Protein 3U7R (pdb70)

Solvent-accessible surface area: 16450 Å² total

Organism: Paracoccus denitrificans (strain Pd 1222) (NCBI:txid318586)

B-factor: mean 10.83, std 6.27, range [4.16, 38.22]

Sequence (352 aa):
VKTVAVVGSLRKDSLNHKLKVLQKLAEGRLEFHLLHIGDLPHYNDDLWADAPESVLRLKDRIEHSDAVLAITPEYNRSYPGIKNAIDWATRPYGQNSWKGKPAAVIGTSPGVIGAALAQARLKNDLLHVGTVSPEAYIQWHAEAYAADGSVTDEKTAKFLQGFVDAFVDWIEKHGLVKTVAVVGSLRKDSLNHKLKVLQKLAEGRLEFHLLHIGDLPHYNDDLWADAPESVLRLKDRIEHSDAVLAITPEYNRSYPGIKNAIDWATRPYGQNSWKGKPAAVIGTSPGVIGAALAQARLKNDLLHVGTVSPEAYIQWHAEAYAADGSVTDEKTAKFLQGFVDAFVDWIEKHGL

Radius of gyration: 21.51 Å; Cα contacts (8 Å, |Δi|>4): 670; chains: 2; bounding box: 32×60×61 Å

Secondary structure (DSSP, 8-state):
-EEEE-----STT-HHHH--HHHHHHTTTEEEE---GGGSPPP-GGGGGG--HHHHHHHHHHHTSSEEEEE---BTTB----HHHHHHHH-STT--TTTT--EEEEEEESSTTTTHHHHHHHHHHHHTTT------EEE--GGGB-TTS-B-SHHHHHHHHHHHHHHHHHHHHH--/-EEEE-----STT-HHHH--HHHHHHTTTEEEE---GGGSPPP-GGGGGG--HHHHHHHHHHHTSSEEEEE---BTTB----HHHHHHHH-STT--TTTT--EEEEEEESSTTTTHHHHHHHHHHHHTTT------EEEP-GGGB-TTS-B-SHHHHHHHHHHHHHHHHHHHHH--

InterPro domains:
  IPR005025 NADPH-dependent FMN reductase-like domain [PF03358] (5-144)
  IPR029039 Flavoprotein-like superfamily [G3DSA:3.40.50.360] (1-182)
  IPR029039 Flavoprotein-like superfamily [SSF52218] (4-175)
  IPR050712 NAD(P)H-dependent reductase [PTHR30543] (4-179)

Structure (mmCIF, N/CA/C/O backbone):
data_3U7R
#
_entry.id   3U7R
#
_cell.length_a   61.030
_cell.length_b   89.140
_cell.length_c   71.280
_cell.angle_alpha   90.00
_cell.angle_beta   90.00
_cell.angle_gamma   90.00
#
_symmetry.space_group_name_H-M   'P 21 21 2'
#
loop_
_entity.id
_entity.type
_entity.pdbx_description
1 polymer 'NADPH-dependent FMN reductase'
2 n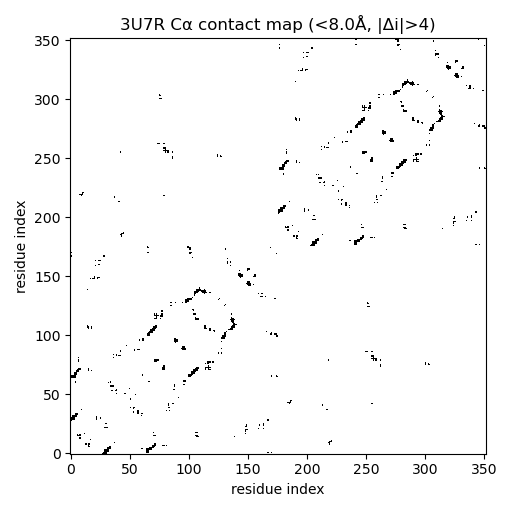on-polymer 1-DEOXY-1-(7,8-DIMETHYL-2,4-DIOXO-3,4-DIHYDRO-2H-BENZO[G]PTERIDIN-1-ID-10(5H)-YL)-5-O-PHOSPHONATO-D-RIBITOL
3 non-polymer 'NONAETHYLENE GLYCOL'
4 water water
#
loop_
_atom_site.group_PDB
_atom_site.id
_atom_site.type_symbol
_atom_site.label_atom_id
_atom_site.label_alt_id
_atom_site.label_comp_id
_atom_site.label_asym_id
_atom_site.label_entity_id
_atom_site.label_seq_id
_atom_site.pdbx_PDB_ins_code
_atom_site.Cartn_x
_atom_site.Cartn_y
_atom_site.Cartn_z
_atom_site.occupancy
_atom_site.B_iso_or_equiv
_atom_site.auth_seq_id
_atom_site.auth_comp_id
_atom_site.auth_asym_id
_atom_site.auth_atom_id
_atom_site.pdbx_PDB_model_num
ATOM 1 N N . VAL A 1 2 ? 17.441 -31.882 43.641 1.00 23.10 2 VAL A N 1
ATOM 2 C CA . VAL A 1 2 ? 17.141 -30.439 43.397 1.00 20.79 2 VAL A CA 1
ATOM 3 C C . VAL A 1 2 ? 17.250 -29.669 44.707 1.00 18.85 2 VAL A C 1
ATOM 4 O O . VAL A 1 2 ? 16.759 -30.130 45.739 1.00 19.78 2 VAL A O 1
ATOM 8 N N . LYS A 1 3 ? 17.919 -28.524 44.675 1.00 15.37 3 LYS A N 1
ATOM 9 C CA . LYS A 1 3 ? 18.025 -27.676 45.867 1.00 14.39 3 LYS A CA 1
ATOM 10 C C . LYS A 1 3 ? 16.980 -26.575 45.734 1.00 11.74 3 LYS A C 1
ATOM 11 O O . LYS A 1 3 ? 16.796 -26.020 44.667 1.00 11.79 3 LYS A O 1
ATOM 17 N N . THR A 1 4 ? 16.294 -26.263 46.816 1.00 9.92 4 THR A N 1
ATOM 18 C CA . THR A 1 4 ? 15.373 -25.137 46.839 1.00 8.96 4 THR A CA 1
ATOM 19 C C . THR A 1 4 ? 16.063 -23.838 47.219 1.00 8.26 4 THR A C 1
ATOM 20 O O . THR A 1 4 ? 17.012 -23.834 48.018 1.00 7.71 4 THR A O 1
ATOM 24 N N . VAL A 1 5 ? 15.599 -22.755 46.591 1.00 7.56 5 VAL A N 1
ATOM 25 C CA . VAL A 1 5 ? 16.195 -21.437 46.751 1.00 7.16 5 VAL A CA 1
ATOM 26 C C . VAL A 1 5 ? 15.110 -20.441 47.029 1.00 6.87 5 VAL A C 1
ATOM 27 O O . VAL A 1 5 ? 14.153 -20.323 46.263 1.00 7.45 5 VAL A O 1
ATOM 31 N N . ALA A 1 6 ? 15.245 -19.754 48.152 1.00 6.37 6 ALA A N 1
ATOM 32 C CA . ALA A 1 6 ? 14.375 -18.624 48.495 1.00 6.31 6 ALA A CA 1
ATOM 33 C C . ALA A 1 6 ? 14.933 -17.390 47.847 1.00 6.09 6 ALA A C 1
ATOM 34 O O . ALA A 1 6 ? 16.085 -17.008 48.104 1.00 6.16 6 ALA A O 1
ATOM 36 N N . VAL A 1 7 ? 14.151 -16.754 46.980 1.00 6.23 7 VAL A N 1
ATOM 37 C CA . VAL A 1 7 ? 14.647 -15.674 46.118 1.00 6.16 7 VAL A CA 1
ATOM 38 C C . VAL A 1 7 ? 14.033 -14.329 46.501 1.00 6.30 7 VAL A C 1
ATOM 39 O O . VAL A 1 7 ? 12.812 -14.214 46.569 1.00 6.30 7 VAL A O 1
ATOM 51 N N . VAL A 1 9 ? 13.681 -10.585 44.936 1.00 6.52 9 VAL A N 1
ATOM 52 C CA . VAL A 1 9 ? 13.849 -9.725 43.789 1.00 6.48 9 VAL A CA 1
ATOM 53 C C . VAL A 1 9 ? 13.543 -8.319 44.246 1.00 6.18 9 VAL A C 1
ATOM 54 O O . VAL A 1 9 ? 12.422 -8.009 44.673 1.00 6.68 9 VAL A O 1
ATOM 58 N N . GLY A 1 10 ? 14.525 -7.441 44.174 1.00 5.94 10 GLY A N 1
ATOM 59 C CA . GLY A 1 10 ? 14.395 -6.119 44.758 1.00 5.88 10 GLY A CA 1
ATOM 60 C C . GLY A 1 10 ? 13.646 -5.057 44.011 1.00 6.17 10 GLY A C 1
ATOM 61 O O . GLY A 1 10 ? 14.003 -3.894 44.152 1.00 6.12 10 GLY A O 1
ATOM 62 N N . SER A 1 11 ? 12.657 -5.435 43.201 1.00 6.56 11 SER A N 1
ATOM 63 C CA . SER A 1 11 ? 11.843 -4.487 42.481 1.00 6.90 11 SER A CA 1
ATOM 64 C C . SER A 1 11 ? 10.445 -5.064 42.358 1.00 7.15 11 SER A C 1
ATOM 65 O O . SER A 1 11 ? 10.281 -6.261 42.264 1.00 7.98 11 SER A O 1
ATOM 68 N N . LEU A 1 12 ? 9.464 -4.178 42.422 1.00 7.11 12 LEU A N 1
ATOM 69 C CA . LEU A 1 12 ? 8.036 -4.484 42.339 1.00 7.71 12 LEU A CA 1
ATOM 70 C C . LEU A 1 12 ? 7.432 -4.075 40.996 1.00 8.21 12 LEU A C 1
ATOM 71 O O . LEU A 1 12 ? 6.264 -4.414 40.731 1.00 8.59 12 LEU A O 1
ATOM 76 N N . ARG A 1 13 ? 8.136 -3.280 40.202 1.00 8.35 13 ARG A N 1
ATOM 77 C CA . ARG A 1 13 ? 7.485 -2.639 39.066 1.00 8.75 13 ARG A CA 1
ATOM 78 C C . ARG A 1 13 ? 7.217 -3.644 37.942 1.00 9.45 13 ARG A C 1
ATOM 79 O O . ARG A 1 13 ? 7.923 -4.643 37.800 1.00 9.28 13 ARG A O 1
ATOM 87 N N . LYS A 1 14 ? 6.230 -3.325 37.111 1.00 10.62 14 LYS A N 1
ATOM 88 C CA . LYS A 1 14 ? 5.795 -4.242 36.062 1.00 12.24 14 LYS A CA 1
ATOM 89 C C . LYS A 1 14 ? 6.941 -4.713 35.170 1.00 12.66 14 LYS A C 1
ATOM 90 O O . LYS A 1 14 ? 7.097 -5.922 34.894 1.00 13.77 14 LYS A O 1
ATOM 96 N N . ASP A 1 15 ? 7.747 -3.794 34.689 1.00 12.18 15 ASP A N 1
ATOM 97 C CA . ASP A 1 15 ? 8.680 -4.223 33.647 1.00 13.11 15 ASP A CA 1
ATOM 98 C C . ASP A 1 15 ? 10.086 -4.382 34.227 1.00 11.24 15 ASP A C 1
ATOM 99 O O . ASP A 1 15 ? 11.071 -4.225 33.533 1.00 11.40 15 ASP A O 1
ATOM 104 N N . SER A 1 16 ? 10.188 -4.684 35.514 1.00 9.49 16 SER A N 1
ATOM 105 C CA . SER A 1 16 ? 11.481 -4.807 36.193 1.00 8.43 16 SER A CA 1
ATOM 106 C C . SER A 1 16 ? 12.479 -5.683 35.466 1.00 7.86 16 SER A C 1
ATOM 107 O O . SER A 1 16 ? 12.211 -6.816 35.091 1.00 8.11 16 SER A O 1
ATOM 110 N N . LEU A 1 17 ? 13.681 -5.139 35.285 1.00 7.42 17 LEU A N 1
ATOM 111 C CA . LEU A 1 17 ? 14.774 -5.885 34.679 1.00 7.18 17 LEU A CA 1
ATOM 112 C C . LEU A 1 17 ? 15.285 -6.941 35.633 1.00 6.58 17 LEU A C 1
ATOM 113 O O . LEU A 1 17 ? 15.664 -8.039 35.213 1.00 6.62 17 LEU A O 1
ATOM 118 N N . ASN A 1 18 ? 15.318 -6.651 36.929 1.00 6.24 18 ASN A N 1
ATOM 119 C CA . ASN A 1 18 ? 15.702 -7.667 37.892 1.00 6.02 18 ASN A CA 1
ATOM 120 C C . ASN A 1 18 ? 14.717 -8.845 37.965 1.00 6.50 18 ASN A C 1
ATOM 121 O O . ASN A 1 18 ? 15.153 -10.002 38.140 1.00 6.27 18 ASN A O 1
ATOM 126 N N . HIS A 1 19 ? 13.445 -8.575 37.748 1.00 7.25 19 HIS A N 1
ATOM 127 C CA . HIS A 1 19 ? 12.497 -9.666 37.592 1.00 8.51 19 HIS A CA 1
ATOM 128 C C . HIS A 1 19 ? 12.781 -10.479 36.328 1.00 8.27 19 HIS A C 1
ATOM 129 O O . HIS A 1 19 ? 12.736 -11.720 36.361 1.00 8.29 19 HIS A O 1
ATOM 136 N N . LYS A 1 20 ? 13.081 -9.804 35.219 1.00 8.39 20 LYS A N 1
ATOM 137 C CA . LYS A 1 20 ? 13.435 -10.543 34.002 1.00 8.71 20 LYS A CA 1
ATOM 138 C C . LYS A 1 20 ? 14.681 -11.402 34.248 1.00 8.18 20 LYS A C 1
ATOM 139 O O . LYS A 1 20 ? 14.747 -12.563 33.829 1.00 8.50 20 LYS A O 1
ATOM 145 N N . LEU A 1 21 ? 15.659 -10.848 34.957 1.00 7.49 21 LEU A N 1
ATOM 146 C CA . LEU A 1 21 ? 16.871 -11.576 35.265 1.00 7.07 21 LEU A CA 1
ATOM 147 C C . LEU A 1 21 ? 16.576 -12.800 36.124 1.00 7.21 21 LEU A C 1
ATOM 148 O O . LEU A 1 21 ? 17.133 -13.889 35.892 1.00 6.72 21 LEU A O 1
ATOM 163 N N . LYS A 1 23 ? 13.872 -14.583 36.045 1.00 8.56 23 LYS A N 1
ATOM 164 C CA . LYS A 1 23 ? 13.316 -15.609 35.153 1.00 9.28 23 LYS A CA 1
ATOM 165 C C . LYS A 1 23 ? 14.399 -16.257 34.262 1.00 8.55 23 LYS A C 1
ATOM 166 O O . LYS A 1 23 ? 14.352 -17.460 34.016 1.00 8.57 23 LYS A O 1
ATOM 172 N N . VAL A 1 24 ? 15.360 -15.472 33.797 1.00 7.69 24 VAL A N 1
ATOM 173 C CA . VAL A 1 24 ? 16.497 -16.000 33.039 1.00 7.63 24 VAL A CA 1
ATOM 174 C C . VAL A 1 24 ? 17.251 -17.003 33.896 1.00 7.28 24 VAL A C 1
ATOM 175 O O . VAL A 1 24 ? 17.577 -18.102 33.462 1.00 6.88 24 VAL A O 1
ATOM 179 N N . LEU A 1 25 ? 17.571 -16.620 35.124 1.00 6.76 25 LEU A N 1
ATOM 180 C CA . LEU A 1 25 ? 18.323 -17.505 36.010 1.00 6.95 25 LEU A CA 1
ATOM 181 C C . LEU A 1 25 ? 17.522 -18.748 36.350 1.00 7.28 25 LEU A C 1
ATOM 182 O O . LEU A 1 25 ? 18.071 -19.851 36.427 1.00 7.32 25 LEU A O 1
ATOM 187 N N . GLN A 1 26 ? 16.234 -18.600 36.551 1.00 7.62 26 GLN A N 1
ATOM 188 C CA . GLN A 1 26 ? 15.411 -19.740 36.893 1.00 8.42 26 GLN A CA 1
ATOM 189 C C . GLN A 1 26 ? 15.413 -20.734 35.760 1.00 8.54 26 GLN A C 1
ATOM 190 O O . GLN A 1 26 ? 15.512 -21.924 36.023 1.00 8.74 26 GLN A O 1
ATOM 196 N N . LYS A 1 27 ? 15.341 -20.237 34.519 1.00 8.37 27 LYS A N 1
ATOM 197 C CA . LYS A 1 27 ? 15.345 -21.114 33.334 1.00 8.61 27 LYS A CA 1
ATOM 198 C C . LYS A 1 27 ? 16.677 -21.822 33.187 1.00 8.36 27 LYS A C 1
ATOM 199 O O . LYS A 1 27 ? 16.745 -23.032 32.931 1.00 8.67 27 LYS A O 1
ATOM 205 N N . LEU A 1 28 ? 17.764 -21.109 33.410 1.00 8.05 28 LEU A N 1
ATOM 206 C CA . LEU A 1 28 ? 19.096 -21.737 33.320 1.00 8.12 28 LEU A CA 1
ATOM 207 C C . LEU A 1 28 ? 19.239 -22.823 34.406 1.00 8.21 28 LEU A C 1
ATOM 208 O O . LEU A 1 28 ? 19.889 -23.827 34.189 1.00 8.61 28 LEU A O 1
ATOM 213 N N . ALA A 1 29 ? 18.651 -22.633 35.572 1.00 8.63 29 ALA A N 1
ATOM 214 C CA . ALA A 1 29 ? 18.829 -23.483 36.737 1.00 8.28 29 ALA A CA 1
ATOM 215 C C . ALA A 1 29 ? 17.805 -24.599 36.842 1.00 8.80 29 ALA A C 1
ATOM 216 O O . ALA A 1 29 ? 17.923 -25.438 37.725 1.00 8.65 29 ALA A O 1
ATOM 218 N N . GLU A 1 30 ? 16.806 -24.583 35.973 1.00 9.40 30 GLU A N 1
ATOM 219 C CA . GLU A 1 30 ? 15.708 -25.547 36.058 1.00 10.65 30 GLU A CA 1
ATOM 220 C C . GLU A 1 30 ? 16.263 -26.971 36.082 1.00 10.34 30 GLU A C 1
ATOM 221 O O . GLU A 1 30 ? 17.132 -27.314 35.296 1.00 9.80 30 GLU A O 1
ATOM 227 N N . GLY A 1 31 ? 15.776 -27.774 37.021 1.00 10.63 31 GLY A N 1
ATOM 228 C CA . GLY A 1 31 ? 16.252 -29.140 37.228 1.00 10.95 31 GLY A CA 1
ATOM 229 C C . GLY A 1 31 ? 17.307 -29.281 38.303 1.00 11.17 31 GLY A C 1
ATOM 230 O O . GLY A 1 31 ? 17.508 -30.365 38.818 1.00 12.87 31 GLY A O 1
ATOM 231 N N . ARG A 1 32 ? 17.973 -28.186 38.659 1.00 10.59 32 ARG A N 1
ATOM 232 C CA . ARG A 1 32 ? 19.031 -28.206 39.656 1.00 10.68 32 ARG A CA 1
ATOM 233 C C . ARG A 1 32 ? 18.664 -27.350 40.847 1.00 10.34 32 ARG A C 1
ATOM 234 O O . ARG A 1 32 ? 18.967 -27.722 41.964 1.00 10.24 32 ARG A O 1
ATOM 243 N N . LEU A 1 33 ? 18.002 -26.224 40.580 1.00 9.91 33 LEU A N 1
ATOM 244 C CA . LEU A 1 33 ? 17.519 -25.282 41.625 1.00 10.03 33 LEU A CA 1
ATOM 245 C C . LEU A 1 33 ? 16.065 -25.040 41.396 1.00 10.01 33 LEU A C 1
ATOM 246 O O . LEU A 1 33 ? 15.619 -24.896 40.250 1.00 10.68 33 LEU A O 1
ATOM 251 N N . GLU A 1 34 ? 15.316 -25.036 42.483 1.00 9.82 34 GLU A N 1
ATOM 252 C CA . GLU A 1 34 ? 13.896 -24.728 42.447 1.00 10.30 34 GLU A CA 1
ATOM 253 C C . GLU A 1 34 ? 13.657 -23.438 43.193 1.00 9.40 34 GLU A C 1
ATOM 254 O O . GLU A 1 34 ? 13.839 -23.391 44.422 1.00 9.17 34 GLU A O 1
ATOM 260 N N . PHE A 1 35 ? 13.271 -22.395 42.478 1.00 9.05 35 PHE A N 1
ATOM 261 C CA . PHE A 1 35 ? 13.130 -21.049 43.049 1.00 8.70 35 PHE A CA 1
ATOM 262 C C . PHE A 1 35 ? 11.749 -20.897 43.676 1.00 9.32 35 PHE A C 1
ATOM 263 O O . PHE A 1 35 ? 10.734 -21.336 43.105 1.00 9.80 35 PHE A O 1
ATOM 271 N N . HIS A 1 36 ? 11.726 -20.250 44.824 1.00 9.23 36 HIS A N 1
ATOM 272 C CA . HIS A 1 36 ? 10.500 -19.807 45.487 1.00 10.18 36 HIS A CA 1
ATOM 273 C C . HIS A 1 36 ? 10.655 -18.362 45.909 1.00 9.57 36 HIS A C 1
ATOM 274 O O . HIS A 1 36 ? 11.578 -18.027 46.653 1.00 8.80 36 HIS A O 1
ATOM 281 N N . LEU A 1 37 ? 9.799 -17.492 45.383 1.00 9.67 37 LEU A N 1
ATOM 282 C CA . LEU A 1 37 ? 9.891 -16.070 45.645 1.00 9.71 37 LEU A CA 1
ATOM 283 C C . LEU A 1 37 ? 9.524 -15.774 47.083 1.00 9.12 37 LEU A C 1
ATOM 284 O O . LEU A 1 37 ? 8.498 -16.266 47.586 1.00 10.03 37 LEU A O 1
ATOM 292 N N . LEU A 1 38 ? 10.324 -14.926 47.728 1.00 8.52 38 LEU A N 1
ATOM 293 C CA . LEU A 1 38 ? 9.976 -14.315 48.988 1.00 8.24 38 LEU A CA 1
ATOM 294 C C . LEU A 1 38 ? 9.212 -13.052 48.680 1.00 8.61 38 LEU A C 1
ATOM 295 O O . LEU A 1 38 ? 9.674 -12.214 47.905 1.00 9.06 38 LEU A O 1
ATOM 300 N N . HIS A 1 39 ? 8.077 -12.908 49.321 1.00 9.09 39 HIS A N 1
ATOM 301 C CA . HIS A 1 39 ? 7.173 -11.803 49.016 1.00 9.43 39 HIS A CA 1
ATOM 302 C C . HIS A 1 39 ? 7.478 -10.571 49.829 1.00 8.79 39 HIS A C 1
ATOM 303 O O . HIS A 1 39 ? 6.755 -10.193 50.735 1.00 10.30 39 HIS A O 1
ATOM 310 N N . ILE A 1 40 ? 8.588 -9.947 49.491 1.00 7.51 40 ILE A N 1
ATOM 311 C CA . ILE A 1 40 ? 9.106 -8.861 50.293 1.00 7.12 40 ILE A CA 1
ATOM 312 C C . ILE A 1 40 ? 8.294 -7.580 50.167 1.00 7.10 40 ILE A C 1
ATOM 313 O O . ILE A 1 40 ? 8.272 -6.780 51.093 1.00 6.61 40 ILE A O 1
ATOM 318 N N . GLY A 1 41 ? 7.586 -7.401 49.066 1.00 7.32 41 GLY A N 1
ATOM 319 C CA . GLY A 1 41 ? 6.701 -6.247 48.918 1.00 7.48 41 GLY A CA 1
ATOM 320 C C . GLY A 1 41 ? 5.468 -6.322 49.817 1.00 8.30 41 GLY A C 1
ATOM 321 O O . GLY A 1 41 ? 4.826 -5.299 50.067 1.00 8.61 41 GLY A O 1
ATOM 322 N N . ASP A 1 42 ? 5.168 -7.507 50.344 1.00 8.75 42 ASP A N 1
ATOM 323 C CA . ASP A 1 42 ? 4.002 -7.715 51.204 1.00 9.21 42 ASP A CA 1
ATOM 324 C C . ASP A 1 42 ? 4.310 -7.516 52.677 1.00 8.71 42 ASP A C 1
ATOM 325 O O . ASP A 1 42 ? 3.414 -7.639 53.501 1.00 9.31 42 ASP A O 1
ATOM 330 N N . LEU A 1 43 ? 5.563 -7.213 53.012 1.00 7.58 43 LEU A N 1
ATOM 331 C CA . LEU A 1 43 ? 5.971 -7.001 54.400 1.00 7.15 43 LEU A CA 1
ATOM 332 C C . LEU A 1 43 ? 5.707 -5.575 54.790 1.00 7.09 43 LEU A C 1
ATOM 333 O O . LEU A 1 43 ? 6.078 -4.668 54.054 1.00 7.40 43 LEU A O 1
ATOM 338 N N . PRO A 1 44 ? 5.155 -5.347 55.964 1.00 7.09 44 PRO A N 1
ATOM 339 C CA . PRO A 1 44 ? 5.042 -3.969 56.449 1.00 7.08 44 PRO A CA 1
ATOM 340 C C . PRO A 1 44 ? 6.441 -3.451 56.817 1.00 6.54 44 PRO A C 1
ATOM 341 O O . PRO A 1 44 ? 7.381 -4.236 56.955 1.00 6.35 44 PRO A O 1
ATOM 345 N N . HIS A 1 45 ? 6.578 -2.147 56.984 1.00 6.23 45 HIS A N 1
ATOM 346 C CA . HIS A 1 45 ? 7.806 -1.622 57.565 1.00 6.09 45 HIS A CA 1
ATOM 347 C C . HIS A 1 45 ? 8.039 -2.280 58.886 1.00 6.20 45 HIS A C 1
ATOM 348 O O . HIS A 1 45 ? 7.127 -2.425 59.725 1.00 6.30 45 HIS A O 1
ATOM 355 N N . TYR A 1 46 ? 9.300 -2.617 59.138 1.00 5.73 46 TYR A N 1
ATOM 356 C CA . TYR A 1 46 ? 9.644 -3.297 60.397 1.00 5.78 46 TYR A CA 1
ATOM 357 C C . TYR A 1 46 ? 9.091 -2.474 61.568 1.00 5.89 46 TYR A C 1
ATOM 358 O O . TYR A 1 46 ? 9.268 -1.257 61.618 1.00 5.71 46 TYR A O 1
ATOM 367 N N . ASN A 1 47 ? 8.421 -3.145 62.511 1.00 6.24 47 ASN A N 1
ATOM 368 C CA . ASN A 1 47 ? 7.944 -2.503 63.750 1.00 6.56 47 ASN A CA 1
ATOM 369 C C . ASN A 1 47 ? 7.900 -3.602 64.794 1.00 6.83 47 ASN A C 1
ATOM 370 O O . ASN A 1 47 ? 7.119 -4.566 64.661 1.00 6.71 47 ASN A O 1
ATOM 375 N N . ASP A 1 48 ? 8.758 -3.504 65.810 1.00 6.91 48 ASP A N 1
ATOM 376 C CA . ASP A 1 48 ? 8.923 -4.594 66.762 1.00 7.63 48 ASP A CA 1
ATOM 377 C C . ASP A 1 48 ? 7.629 -4.856 67.509 1.00 8.12 48 ASP A C 1
ATOM 378 O O . ASP A 1 48 ? 7.421 -5.938 68.007 1.00 8.95 48 ASP A O 1
ATOM 383 N N . ASP A 1 49 ? 6.775 -3.850 67.627 1.00 8.15 49 ASP A N 1
ATOM 384 C CA . ASP A 1 49 ? 5.476 -4.024 68.317 1.00 8.55 49 ASP A CA 1
ATOM 385 C C . ASP A 1 49 ? 4.589 -5.066 67.654 1.00 8.92 49 ASP A C 1
ATOM 386 O O . ASP A 1 49 ? 3.734 -5.651 68.311 1.00 9.63 49 ASP A O 1
ATOM 391 N N . LEU A 1 50 ? 4.773 -5.291 66.364 1.00 8.76 50 LEU A N 1
ATOM 392 C CA . LEU A 1 50 ? 3.918 -6.208 65.618 1.00 9.07 50 LEU A CA 1
ATOM 393 C C . LEU A 1 50 ? 4.170 -7.663 65.950 1.00 9.35 50 LEU A C 1
ATOM 394 O O . LEU A 1 50 ? 3.348 -8.505 65.573 1.00 9.26 50 LEU A O 1
ATOM 399 N N . TRP A 1 51 ? 5.216 -7.982 66.696 1.00 9.20 51 TRP A N 1
ATOM 400 C CA . TRP A 1 51 ? 5.425 -9.365 67.101 1.00 9.99 51 TRP A CA 1
ATOM 401 C C . TRP A 1 51 ? 4.340 -9.833 68.043 1.00 11.40 51 TRP A C 1
ATOM 402 O O . TRP A 1 51 ? 4.188 -11.031 68.240 1.00 13.15 51 TRP A O 1
ATOM 413 N N . ALA A 1 52 ? 3.595 -8.911 68.632 1.00 12.29 52 ALA A N 1
ATOM 414 C CA . ALA A 1 52 ? 2.456 -9.291 69.470 1.00 12.91 52 ALA A CA 1
ATOM 415 C C . ALA A 1 52 ? 1.418 -10.042 68.657 1.00 13.84 52 ALA A C 1
ATOM 416 O O . ALA A 1 52 ? 0.650 -10.821 69.201 1.00 14.87 52 ALA A O 1
ATOM 418 N N . ASP A 1 53 ? 1.325 -9.766 67.374 1.00 13.87 53 ASP A N 1
ATOM 419 C CA . ASP A 1 53 ? 0.400 -10.447 66.501 1.00 14.76 53 ASP A CA 1
ATOM 420 C C . ASP A 1 53 ? 1.053 -10.482 65.127 1.00 12.99 53 ASP A C 1
ATOM 421 O O . ASP A 1 53 ? 0.772 -9.664 64.246 1.00 12.62 53 ASP A O 1
ATOM 426 N N . ALA A 1 54 ? 1.994 -11.404 64.964 1.00 12.43 54 ALA A N 1
ATOM 427 C CA . ALA A 1 54 ? 2.930 -11.325 63.844 1.00 12.08 54 ALA A CA 1
ATOM 428 C C . ALA A 1 54 ? 2.226 -11.315 62.503 1.00 12.05 54 ALA A C 1
ATOM 429 O O . ALA A 1 54 ? 1.332 -12.143 62.255 1.00 13.12 54 ALA A O 1
ATOM 431 N N . PRO A 1 55 ? 2.644 -10.411 61.601 1.00 11.82 55 PRO A N 1
ATOM 432 C CA . PRO A 1 55 ? 1.989 -10.366 60.286 1.00 11.78 55 PRO A CA 1
ATOM 433 C C . PRO A 1 55 ? 2.152 -11.679 59.569 1.00 11.76 55 PRO A C 1
ATOM 434 O O . PRO A 1 55 ? 3.220 -12.289 59.627 1.00 10.83 55 PRO A O 1
ATOM 438 N N . GLU A 1 56 ? 1.104 -12.118 58.886 1.00 11.87 56 GLU A N 1
ATOM 439 C CA . GLU A 1 56 ? 1.197 -13.358 58.145 1.00 13.05 56 GLU A CA 1
ATOM 440 C C . GLU A 1 56 ? 2.339 -13.336 57.130 1.00 11.23 56 GLU A C 1
ATOM 441 O O . GLU A 1 56 ? 3.018 -14.334 56.917 1.00 10.67 56 GLU A O 1
ATOM 451 N N . SER A 1 57 ? 2.553 -12.203 56.479 1.00 9.84 57 SER A N 1
ATOM 452 C CA . SER A 1 57 ? 3.612 -12.088 55.488 1.00 9.21 57 SER A CA 1
ATOM 453 C C . SER A 1 57 ? 4.976 -12.367 56.089 1.00 8.48 57 SER A C 1
ATOM 454 O O . SER A 1 57 ? 5.844 -12.935 55.422 1.00 8.08 57 SER A O 1
ATOM 457 N N . VAL A 1 58 ? 5.166 -11.947 57.334 1.00 8.25 58 VAL A N 1
ATOM 458 C CA . VAL A 1 58 ? 6.423 -12.151 58.034 1.00 7.96 58 VAL A CA 1
ATOM 459 C C . VAL A 1 58 ? 6.607 -13.616 58.350 1.00 8.05 58 VAL A C 1
ATOM 460 O O . VAL A 1 58 ? 7.674 -14.176 58.164 1.00 7.68 58 VAL A O 1
ATOM 464 N N . LEU A 1 59 ? 5.557 -14.237 58.878 1.00 8.36 59 LEU A N 1
ATOM 465 C CA . LEU A 1 59 ? 5.570 -15.651 59.196 1.00 8.92 59 LEU A CA 1
ATOM 466 C C . LEU A 1 59 ? 5.895 -16.482 57.952 1.00 8.89 59 LEU A C 1
ATOM 467 O O . LEU A 1 59 ? 6.712 -17.419 58.011 1.00 9.08 59 LEU A O 1
ATOM 472 N N . ARG A 1 60 ? 5.291 -16.145 56.826 1.00 9.15 60 ARG A N 1
ATOM 473 C CA . ARG A 1 60 ? 5.536 -16.880 55.573 1.00 10.12 60 ARG A CA 1
ATOM 474 C C . ARG A 1 60 ? 6.936 -16.720 55.025 1.00 9.08 60 ARG A C 1
ATOM 475 O O . ARG A 1 60 ? 7.564 -17.669 54.521 1.00 8.99 60 ARG A O 1
ATOM 489 N N . LEU A 1 61 ? 7.443 -15.506 55.147 1.00 8.24 61 LEU A N 1
ATOM 490 C CA . LEU A 1 61 ? 8.804 -15.169 54.777 1.00 7.65 61 LEU A CA 1
ATOM 491 C C . LEU A 1 61 ? 9.800 -16.058 55.517 1.00 7.23 61 LEU A C 1
ATOM 492 O O . LEU A 1 61 ? 10.617 -16.754 54.921 1.00 6.87 61 LEU A O 1
ATOM 497 N N . LYS A 1 62 ? 9.665 -16.096 56.841 1.00 7.11 62 LYS A N 1
ATOM 498 C CA . LYS A 1 62 ? 10.591 -16.875 57.648 1.00 7.09 62 LYS A CA 1
ATOM 499 C C . LYS A 1 62 ? 10.440 -18.365 57.342 1.00 7.73 62 LYS A C 1
ATOM 500 O O . LYS A 1 62 ? 11.427 -19.108 57.225 1.00 7.58 62 LYS A O 1
ATOM 506 N N . ASP A 1 63 ? 9.210 -18.839 57.224 1.00 8.43 63 ASP A N 1
ATOM 507 C CA . ASP A 1 63 ? 8.958 -20.246 56.947 1.00 9.62 63 ASP A CA 1
ATOM 508 C C . ASP A 1 63 ? 9.606 -20.664 55.625 1.00 8.88 63 ASP A C 1
ATOM 509 O O . ASP A 1 63 ? 10.280 -21.707 55.538 1.00 8.50 63 ASP A O 1
ATOM 517 N N . ARG A 1 64 ? 9.485 -19.834 54.597 1.00 8.47 64 ARG A N 1
ATOM 518 C CA . ARG A 1 64 ? 10.080 -20.169 53.291 1.00 8.62 64 ARG A CA 1
ATOM 519 C C . ARG A 1 64 ? 11.601 -20.152 53.329 1.00 7.95 64 ARG A C 1
ATOM 520 O O . ARG A 1 64 ? 12.241 -21.078 52.844 1.00 7.86 64 ARG A O 1
ATOM 528 N N . ILE A 1 65 ? 12.186 -19.192 54.015 1.00 7.26 65 ILE A N 1
ATOM 529 C CA . ILE A 1 65 ? 13.644 -19.156 54.145 1.00 6.97 65 ILE A CA 1
ATOM 530 C C . ILE A 1 65 ? 14.120 -20.439 54.892 1.00 7.14 65 ILE A C 1
ATOM 531 O O . ILE A 1 65 ? 15.071 -21.093 54.458 1.00 6.89 65 ILE A O 1
ATOM 536 N N . GLU A 1 66 ? 13.454 -20.787 55.991 1.00 7.53 66 GLU A N 1
ATOM 537 C CA . GLU A 1 66 ? 13.893 -21.876 56.819 1.00 8.22 66 GLU A CA 1
ATOM 538 C C . GLU A 1 66 ? 13.779 -23.184 56.079 1.00 8.76 66 GLU A C 1
ATOM 539 O O . GLU A 1 66 ? 14.626 -24.038 56.225 1.00 8.70 66 GLU A O 1
ATOM 545 N N . HIS A 1 67 ? 12.781 -23.313 55.243 1.00 9.21 67 HIS A N 1
ATOM 546 C CA . HIS A 1 67 ? 12.560 -24.535 54.496 1.00 10.55 67 HIS A CA 1
ATOM 547 C C . HIS A 1 67 ? 13.313 -24.586 53.166 1.00 10.74 67 HIS A C 1
ATOM 548 O O . HIS A 1 67 ? 13.096 -25.528 52.412 1.00 13.93 67 HIS A O 1
ATOM 555 N N . SER A 1 68 ? 14.117 -23.596 52.834 1.00 9.63 68 SER A N 1
ATOM 556 C CA . SER A 1 68 ? 14.895 -23.590 51.599 1.00 9.04 68 SER A CA 1
ATOM 557 C C . SER A 1 68 ? 16.347 -23.939 51.860 1.00 8.68 68 SER A C 1
ATOM 558 O O . SER A 1 68 ? 16.882 -23.578 52.916 1.00 8.23 68 SER A O 1
ATOM 561 N N . ASP A 1 69 ? 17.003 -24.561 50.884 1.00 8.31 69 ASP A N 1
ATOM 562 C CA . ASP A 1 69 ? 18.372 -24.940 51.011 1.00 8.53 69 ASP A CA 1
ATOM 563 C C . ASP A 1 69 ? 19.295 -23.733 50.890 1.00 8.07 69 ASP A C 1
ATOM 564 O O . ASP A 1 69 ? 20.440 -23.763 51.348 1.00 9.10 69 ASP A O 1
ATOM 569 N N . ALA A 1 70 ? 18.828 -22.676 50.244 1.00 7.61 70 ALA A N 1
ATOM 570 C CA . ALA A 1 70 ? 19.699 -21.549 49.919 1.00 7.13 70 ALA A CA 1
ATOM 571 C C . ALA A 1 70 ? 18.870 -20.297 49.714 1.00 7.00 70 ALA A C 1
ATOM 572 O O . ALA A 1 70 ? 17.643 -20.363 49.618 1.00 6.88 70 ALA A O 1
ATOM 574 N N . VAL A 1 71 ? 19.564 -19.174 49.613 1.00 6.90 71 VAL A N 1
ATOM 575 C CA . VAL A 1 71 ? 18.990 -17.844 49.377 1.00 7.02 71 VAL A CA 1
ATOM 576 C C . VAL A 1 71 ? 19.696 -17.189 48.199 1.00 6.50 71 VAL A C 1
ATOM 577 O O . VAL A 1 71 ? 20.920 -17.288 48.070 1.00 6.07 71 VAL A O 1
ATOM 581 N N . LEU A 1 72 ? 18.925 -16.540 47.336 1.00 6.22 72 LEU A N 1
ATOM 582 C CA . LEU A 1 72 ? 19.420 -15.748 46.211 1.00 6.16 72 LEU A CA 1
ATOM 583 C C . LEU A 1 72 ? 18.777 -14.380 46.252 1.00 6.37 72 LEU A C 1
ATOM 584 O O . LEU A 1 72 ? 17.542 -14.282 46.329 1.00 6.80 72 LEU A O 1
ATOM 589 N N . ALA A 1 73 ? 19.580 -13.325 46.188 1.00 6.10 73 ALA A N 1
ATOM 590 C CA . ALA A 1 73 ? 19.043 -11.973 46.091 1.00 5.97 73 ALA A CA 1
ATOM 591 C C . ALA A 1 73 ? 19.402 -11.385 44.756 1.00 5.93 73 ALA A C 1
ATOM 592 O O . ALA A 1 73 ? 20.559 -11.503 44.340 1.00 6.06 73 ALA A O 1
ATOM 594 N N . ILE A 1 74 ? 18.435 -10.757 44.109 1.00 5.67 74 ILE A N 1
ATOM 595 C CA . ILE A 1 74 ? 18.591 -10.175 42.789 1.00 5.95 74 ILE A CA 1
ATOM 596 C C . ILE A 1 74 ? 18.186 -8.720 42.928 1.00 5.85 74 ILE A C 1
ATOM 597 O O . ILE A 1 74 ? 16.989 -8.428 43.114 1.00 6.62 74 ILE A O 1
ATOM 602 N N . THR A 1 75 ? 19.163 -7.819 42.914 1.00 5.49 75 THR A N 1
ATOM 603 C CA . THR A 1 75 ? 18.920 -6.460 43.329 1.00 5.28 75 THR A CA 1
ATOM 604 C C . THR A 1 75 ? 19.230 -5.400 42.293 1.00 5.26 75 THR A C 1
ATOM 605 O O . THR A 1 75 ? 20.300 -5.425 41.683 1.00 5.38 75 THR A O 1
ATOM 609 N N . PRO A 1 76 ? 18.348 -4.377 42.169 1.00 5.23 76 PRO A N 1
ATOM 610 C CA . PRO A 1 76 ? 18.744 -3.143 41.502 1.00 5.29 76 PRO A CA 1
ATOM 611 C C . PRO A 1 76 ? 19.586 -2.288 42.429 1.00 4.90 76 PRO A C 1
ATOM 612 O O . PRO A 1 76 ? 19.778 -2.618 43.600 1.00 4.66 76 PRO A O 1
ATOM 616 N N . GLU A 1 77 ? 20.143 -1.248 41.828 1.00 4.81 77 GLU A N 1
ATOM 617 C CA . GLU A 1 77 ? 20.873 -0.221 42.579 1.00 4.71 77 GLU A CA 1
ATOM 618 C C . GLU A 1 77 ? 20.091 1.067 42.575 1.00 4.83 77 GLU A C 1
ATOM 619 O O . GLU A 1 77 ? 19.749 1.607 41.504 1.00 4.85 77 GLU A O 1
ATOM 625 N N . TYR A 1 78 ? 19.834 1.581 43.786 1.00 4.79 78 TYR A N 1
ATOM 626 C CA . TYR A 1 78 ? 19.194 2.872 43.995 1.00 5.04 78 TYR A CA 1
ATOM 627 C C . TYR A 1 78 ? 20.157 3.752 44.785 1.00 5.03 78 TYR A C 1
ATOM 628 O O . TYR A 1 78 ? 20.504 3.445 45.936 1.00 4.90 78 TYR A O 1
ATOM 637 N N . ASN A 1 79 ? 20.596 4.844 44.185 1.00 5.00 79 ASN A N 1
ATOM 638 C CA . ASN A 1 79 ? 21.492 5.779 44.854 1.00 5.03 79 ASN A CA 1
ATOM 639 C C . ASN A 1 79 ? 22.691 5.104 45.478 1.00 4.84 79 ASN A C 1
ATOM 640 O O . ASN A 1 79 ? 23.090 5.364 46.607 1.00 4.65 79 ASN A O 1
ATOM 645 N N . ARG A 1 80 ? 23.277 4.201 44.688 1.00 4.68 80 ARG A N 1
ATOM 646 C CA . ARG A 1 80 ? 24.552 3.551 45.019 1.00 4.72 80 ARG A CA 1
ATOM 647 C C . ARG A 1 80 ? 24.496 2.559 46.176 1.00 4.69 80 ARG A C 1
ATOM 648 O O . ARG A 1 80 ? 25.549 2.152 46.664 1.00 5.11 80 ARG A O 1
ATOM 656 N N . SER A 1 81 ? 23.282 2.141 46.549 1.00 4.58 81 SER A N 1
ATOM 657 C CA . SER A 1 81 ? 23.119 0.942 47.370 1.00 4.53 81 SER A CA 1
ATOM 658 C C . SER A 1 81 ? 21.893 0.193 46.946 1.00 4.46 81 SER A C 1
ATOM 659 O O . SER A 1 81 ? 21.379 0.470 45.873 1.00 4.60 81 SER A O 1
ATOM 662 N N . TYR A 1 82 ? 21.458 -0.780 47.721 1.00 4.31 82 TYR A N 1
ATOM 663 C CA . TYR A 1 82 ? 20.318 -1.604 47.342 1.00 4.29 82 TYR A CA 1
ATOM 664 C C . TYR A 1 82 ? 19.043 -1.061 47.991 1.00 4.23 82 TYR A C 1
ATOM 665 O O . TYR A 1 82 ? 19.088 -0.192 48.862 1.00 4.29 82 TYR A O 1
ATOM 674 N N . PRO A 1 83 ? 17.867 -1.501 47.519 1.00 4.29 83 PRO A N 1
ATOM 675 C CA . PRO A 1 83 ? 16.606 -0.952 48.036 1.00 4.35 83 PRO A CA 1
ATOM 676 C C . PRO A 1 83 ? 16.357 -1.343 49.484 1.00 4.26 83 PRO A C 1
ATOM 677 O O . PRO A 1 83 ? 16.543 -2.489 49.904 1.00 4.16 83 PRO A O 1
ATOM 681 N N . GLY A 1 84 ? 15.811 -0.385 50.219 1.00 4.23 84 GLY A N 1
ATOM 682 C CA . GLY A 1 84 ? 15.389 -0.599 51.593 1.00 4.34 84 GLY A CA 1
ATOM 683 C C . GLY A 1 84 ? 14.403 -1.721 51.765 1.00 4.49 84 GLY A C 1
ATOM 684 O O . GLY A 1 84 ? 14.433 -2.403 52.802 1.00 4.64 84 GLY A O 1
ATOM 693 N N . ILE A 1 86 ? 14.536 -4.589 50.535 1.00 4.90 86 ILE A N 1
ATOM 694 C CA . ILE A 1 86 ? 15.286 -5.829 50.803 1.00 4.85 86 ILE A CA 1
ATOM 695 C C . ILE A 1 86 ? 15.796 -5.848 52.244 1.00 4.53 86 ILE A C 1
ATOM 696 O O . ILE A 1 86 ? 15.678 -6.855 52.924 1.00 4.54 86 ILE A O 1
ATOM 701 N N . LYS A 1 87 ? 16.366 -4.743 52.725 1.00 4.50 87 LYS A N 1
ATOM 702 C CA . LYS A 1 87 ? 16.852 -4.682 54.115 1.00 4.49 87 LYS A CA 1
ATOM 703 C C . LYS A 1 87 ? 15.713 -4.930 55.099 1.00 4.47 87 LYS A C 1
ATOM 704 O O . LYS A 1 87 ? 15.907 -5.592 56.114 1.00 4.48 87 LYS A O 1
ATOM 710 N N . ASN A 1 88 ? 14.538 -4.401 54.785 1.00 4.46 88 ASN A N 1
ATOM 711 C CA . ASN A 1 88 ? 13.370 -4.629 55.638 1.00 4.54 88 ASN A CA 1
ATOM 712 C C . ASN A 1 88 ? 13.062 -6.098 55.760 1.00 4.56 88 ASN A C 1
ATOM 713 O O . ASN A 1 88 ? 12.797 -6.598 56.860 1.00 4.69 88 ASN A O 1
ATOM 718 N N . ALA A 1 89 ? 13.136 -6.836 54.639 1.00 4.59 89 ALA A N 1
ATOM 719 C CA . ALA A 1 89 ? 12.948 -8.287 54.668 1.00 4.75 89 ALA A CA 1
ATOM 720 C C . ALA A 1 89 ? 14.028 -9.028 55.460 1.00 4.77 89 ALA A C 1
ATOM 721 O O . ALA A 1 89 ? 13.765 -9.930 56.253 1.00 5.19 89 ALA A O 1
ATOM 723 N N . ILE A 1 90 ? 15.258 -8.605 55.251 1.00 4.51 90 ILE A N 1
ATOM 724 C CA . ILE A 1 90 ? 16.370 -9.156 55.992 1.00 4.48 90 ILE A CA 1
ATOM 725 C C . ILE A 1 90 ? 16.085 -9.025 57.499 1.00 4.54 90 ILE A C 1
ATOM 726 O O . ILE A 1 90 ? 16.216 -9.983 58.247 1.00 4.50 90 ILE A O 1
ATOM 731 N N . ASP A 1 91 ? 15.751 -7.821 57.916 1.00 4.50 91 ASP A N 1
ATOM 732 C CA . ASP A 1 91 ? 15.567 -7.584 59.349 1.00 4.62 91 ASP A CA 1
ATOM 733 C C . ASP A 1 91 ? 14.385 -8.348 59.903 1.00 4.70 91 ASP A C 1
ATOM 734 O O . ASP A 1 91 ? 14.498 -8.973 60.945 1.00 4.82 91 ASP A O 1
ATOM 739 N N . TRP A 1 92 ? 13.248 -8.358 59.208 1.00 4.74 92 TRP A N 1
ATOM 740 C CA . TRP A 1 92 ? 12.114 -9.151 59.686 1.00 5.05 92 TRP A CA 1
ATOM 741 C C . TRP A 1 92 ? 12.536 -10.585 59.958 1.00 5.18 92 TRP A C 1
ATOM 742 O O . TRP A 1 92 ? 12.159 -11.181 60.988 1.00 5.59 92 TRP A O 1
ATOM 753 N N . ALA A 1 93 ? 13.260 -11.198 59.033 1.00 5.25 93 ALA A N 1
ATOM 754 C CA . ALA A 1 93 ? 13.521 -12.641 59.155 1.00 5.46 93 ALA A CA 1
ATOM 755 C C . ALA A 1 93 ? 14.582 -12.991 60.191 1.00 5.69 93 ALA A C 1
ATOM 756 O O . ALA A 1 93 ? 14.705 -14.149 60.573 1.00 5.84 93 ALA A O 1
ATOM 758 N N . THR A 1 94 ? 15.332 -11.998 60.683 1.00 5.79 94 THR A N 1
ATOM 759 C CA . THR A 1 94 ? 16.244 -12.210 61.793 1.00 5.92 94 THR A CA 1
ATOM 760 C C . THR A 1 94 ? 15.565 -12.288 63.114 1.00 6.36 94 THR A C 1
ATOM 761 O O . THR A 1 94 ? 16.210 -12.677 64.067 1.00 6.84 94 THR A O 1
ATOM 765 N N . ARG A 1 95 ? 14.298 -11.921 63.188 1.00 6.60 95 ARG A N 1
ATOM 766 C CA . ARG A 1 95 ? 13.608 -11.804 64.462 1.00 7.39 95 ARG A CA 1
ATOM 767 C C . ARG A 1 95 ? 12.488 -12.848 64.588 1.00 7.58 95 ARG A C 1
ATOM 768 O O . ARG A 1 95 ? 12.096 -13.450 63.609 1.00 7.26 95 ARG A O 1
ATOM 776 N N . PRO A 1 96 ? 11.961 -13.083 65.805 1.00 8.22 96 PRO A N 1
ATOM 777 C CA . PRO A 1 96 ? 12.382 -12.552 67.108 1.00 8.89 96 PRO A CA 1
ATOM 778 C C . PRO A 1 96 ? 13.822 -12.846 67.455 1.00 9.48 96 PRO A C 1
ATOM 779 O O . PRO A 1 96 ? 14.441 -13.725 66.855 1.00 9.37 96 PRO A O 1
ATOM 783 N N . TYR A 1 97 ? 14.347 -12.130 68.445 1.00 10.30 97 TYR A N 1
ATOM 784 C CA . TYR A 1 97 ? 15.669 -12.417 68.940 1.00 11.51 97 TYR A CA 1
ATOM 785 C C . TYR A 1 97 ? 15.805 -13.908 69.254 1.00 10.28 97 TYR A C 1
ATOM 786 O O . TYR A 1 97 ? 14.930 -14.512 69.929 1.00 10.06 97 TYR A O 1
ATOM 795 N N . GLY A 1 98 ? 16.893 -14.499 68.770 1.00 9.86 98 GLY A N 1
ATOM 796 C CA . GLY A 1 98 ? 17.170 -15.908 68.944 1.00 9.13 98 GLY A CA 1
ATOM 797 C C . GLY A 1 98 ? 16.640 -16.773 67.801 1.00 8.59 98 GLY A C 1
ATOM 798 O O . GLY A 1 98 ? 16.879 -17.961 67.773 1.00 8.76 98 GLY A O 1
ATOM 799 N N . GLN A 1 99 ? 15.961 -16.153 66.833 1.00 8.03 99 GLN A N 1
ATOM 800 C CA . GLN A 1 99 ? 15.264 -16.878 65.794 1.00 8.03 99 GLN A CA 1
ATOM 801 C C . GLN A 1 99 ? 15.628 -16.329 64.408 1.00 7.67 99 GLN A C 1
ATOM 802 O O . GLN A 1 99 ? 14.772 -16.006 63.621 1.00 8.53 99 GLN A O 1
ATOM 808 N N . ASN A 1 100 ? 16.902 -16.264 64.118 1.00 7.19 100 ASN A N 1
ATOM 809 C CA . ASN A 1 100 ? 17.373 -15.737 62.857 1.00 6.90 100 ASN A CA 1
ATOM 810 C C . ASN A 1 100 ? 17.267 -16.786 61.755 1.00 6.68 100 ASN A C 1
ATOM 811 O O . ASN A 1 100 ? 18.046 -17.736 61.711 1.00 7.16 100 ASN A O 1
ATOM 816 N N . SER A 1 101 ? 16.299 -16.604 60.862 1.00 6.29 101 SER 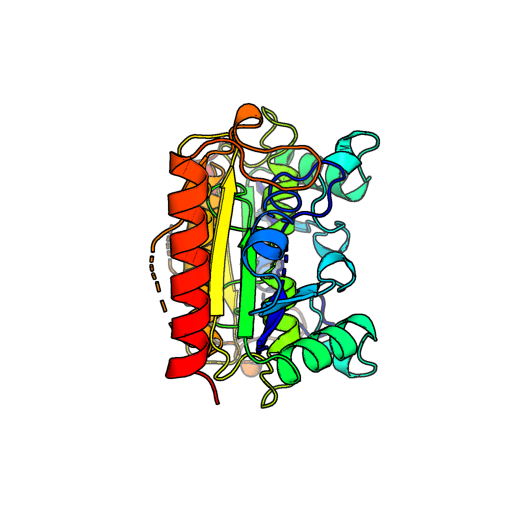A N 1
ATOM 817 C CA . SER A 1 101 ? 16.012 -17.566 59.818 1.00 6.31 101 SER A CA 1
ATOM 818 C C . SER A 1 101 ? 17.178 -17.697 58.818 1.00 6.22 101 SER A C 1
ATOM 819 O O . SER A 1 101 ? 17.289 -18.734 58.157 1.00 6.31 101 SER A O 1
ATOM 822 N N . TRP A 1 102 ? 18.005 -16.662 58.668 1.00 6.37 102 TRP A N 1
ATOM 823 C CA . TRP A 1 102 ? 19.063 -16.670 57.652 1.00 6.18 102 TRP A CA 1
ATOM 824 C C . TRP A 1 102 ? 20.299 -17.498 58.024 1.00 6.66 102 TRP A C 1
ATOM 825 O O . TRP A 1 102 ? 21.087 -17.846 57.152 1.00 6.66 102 TRP A O 1
ATOM 836 N N . LYS A 1 103 ? 20.444 -17.803 59.310 1.00 7.55 103 LYS A N 1
ATOM 837 C CA . LYS A 1 103 ? 21.674 -18.343 59.834 1.00 8.78 103 LYS A CA 1
ATOM 838 C C . LYS A 1 103 ? 22.063 -19.630 59.116 1.00 8.06 103 LYS A C 1
ATOM 839 O O . LYS A 1 103 ? 21.292 -20.583 59.048 1.00 8.54 103 LYS A O 1
ATOM 845 N N . GLY A 1 104 ? 23.285 -19.659 58.605 1.00 7.33 104 GLY A N 1
ATOM 846 C CA . GLY A 1 104 ? 23.837 -20.831 57.971 1.00 7.24 104 GLY A CA 1
ATOM 847 C C . GLY A 1 104 ? 23.386 -21.091 56.555 1.00 7.05 104 GLY A C 1
ATOM 848 O O . GLY A 1 104 ? 23.829 -22.052 55.928 1.00 7.13 104 GLY A O 1
ATOM 849 N N . LYS A 1 105 ? 22.525 -20.244 56.006 1.00 6.50 105 LYS A N 1
ATOM 850 C CA . LYS A 1 105 ? 22.001 -20.501 54.660 1.00 6.63 105 LYS A CA 1
ATOM 851 C C . LYS A 1 105 ? 23.067 -20.108 53.626 1.00 6.52 105 LYS A C 1
ATOM 852 O O . LYS A 1 105 ? 23.548 -18.989 53.623 1.00 6.32 105 LYS A O 1
ATOM 858 N N . PRO A 1 106 ? 23.400 -21.008 52.696 1.00 6.43 106 PRO A N 1
ATOM 859 C CA . PRO A 1 106 ? 24.219 -20.553 51.567 1.00 6.16 106 PRO A CA 1
ATOM 860 C C . PRO A 1 106 ? 23.454 -19.486 50.791 1.00 5.87 106 PRO A C 1
ATOM 861 O O . PRO A 1 106 ? 22.233 -19.644 50.586 1.00 5.98 106 PRO A O 1
ATOM 865 N N . ALA A 1 107 ? 24.163 -18.457 50.340 1.00 5.72 107 ALA A N 1
ATOM 866 C CA . ALA A 1 107 ? 23.572 -17.343 49.676 1.00 5.43 107 ALA A CA 1
ATOM 867 C C . ALA A 1 107 ? 24.429 -16.860 48.539 1.00 5.35 107 ALA A C 1
ATOM 868 O O . ALA A 1 107 ? 25.634 -17.135 48.455 1.00 5.44 107 ALA A O 1
ATOM 870 N N . ALA A 1 108 ? 23.768 -16.186 47.589 1.00 5.28 108 ALA A N 1
ATOM 871 C CA . ALA A 1 108 ? 24.440 -15.478 46.500 1.00 5.25 108 ALA A CA 1
ATOM 872 C C . ALA A 1 108 ? 23.669 -14.237 46.165 1.00 5.10 108 ALA A C 1
ATOM 873 O O . ALA A 1 108 ? 22.481 -14.132 46.434 1.00 5.63 108 ALA A O 1
ATOM 875 N N . VAL A 1 109 ? 24.377 -13.269 45.604 1.00 5.00 109 VAL A N 1
ATOM 876 C CA . VAL A 1 109 ? 23.805 -11.989 45.194 1.00 4.84 109 VAL A CA 1
ATOM 877 C C . VAL A 1 109 ? 24.186 -11.766 43.723 1.00 4.93 109 VAL A C 1
ATOM 878 O O . VAL A 1 109 ? 25.319 -12.002 43.285 1.00 5.13 109 VAL A O 1
ATOM 882 N N . ILE A 1 110 ? 23.215 -11.221 43.003 1.00 4.80 110 ILE A N 1
ATOM 883 C CA . ILE A 1 110 ? 23.360 -10.800 41.625 1.00 5.02 110 ILE A CA 1
ATOM 884 C C . ILE A 1 110 ? 22.432 -9.599 41.432 1.00 4.92 110 ILE A C 1
ATOM 885 O O . ILE A 1 110 ? 21.653 -9.252 42.284 1.00 4.71 110 ILE A O 1
ATOM 890 N N . GLY A 1 111 ? 22.526 -8.923 40.301 1.00 4.95 111 GLY A N 1
ATOM 891 C CA . GLY A 1 111 ? 21.633 -7.770 40.036 1.00 4.99 111 GLY A CA 1
ATOM 892 C C . GLY A 1 111 ? 21.967 -7.177 38.696 1.00 5.22 111 GLY A C 1
ATOM 893 O O . GLY A 1 111 ? 23.005 -7.506 38.077 1.00 5.25 111 GLY A O 1
ATOM 894 N N . THR A 1 112 ? 21.092 -6.294 38.226 1.00 5.28 112 THR A N 1
ATOM 895 C CA . THR A 1 112 ? 21.275 -5.648 36.936 1.00 5.50 112 THR A CA 1
ATOM 896 C C . THR A 1 112 ? 20.801 -4.208 36.981 1.00 5.67 112 THR A C 1
ATOM 897 O O . THR A 1 112 ? 19.908 -3.824 37.761 1.00 5.70 112 THR A O 1
ATOM 901 N N . SER A 1 113 ? 21.469 -3.423 36.148 1.00 5.95 113 SER A N 1
ATOM 902 C CA . SER A 1 113 ? 21.140 -2.054 35.852 1.00 6.47 113 SER A CA 1
ATOM 903 C C . SER A 1 113 ? 21.234 -1.827 34.362 1.00 6.72 113 SER A C 1
ATOM 904 O O . SER A 1 113 ? 22.017 -2.496 33.701 1.00 6.95 113 SER A O 1
ATOM 907 N N . PRO A 1 114 ? 20.487 -0.865 33.826 1.00 7.12 114 PRO A N 1
ATOM 908 C CA . PRO A 1 114 ? 20.735 -0.469 32.434 1.00 7.66 114 PRO A CA 1
ATOM 909 C C . PRO A 1 114 ? 22.129 0.151 32.247 1.00 7.94 114 PRO A C 1
ATOM 910 O O . PRO A 1 114 ? 22.635 0.186 31.127 1.00 8.65 114 PRO A O 1
ATOM 914 N N . GLY A 1 115 ? 22.690 0.694 33.320 1.00 8.04 115 GLY A N 1
ATOM 915 C CA . GLY A 1 115 ? 24.014 1.354 33.237 1.00 8.25 115 GLY A CA 1
ATOM 916 C C . GLY A 1 115 ? 25.156 0.350 33.345 1.00 8.30 115 GLY A C 1
ATOM 917 O O . GLY A 1 115 ? 24.981 -0.798 33.797 1.00 7.89 115 GLY A O 1
ATOM 918 N N . VAL A 1 116 ? 26.344 0.776 32.952 1.00 8.63 116 VAL A N 1
ATOM 919 C CA . VAL A 1 116 ? 27.484 -0.113 32.911 1.00 8.83 116 VAL A CA 1
ATOM 920 C C . VAL A 1 116 ? 27.949 -0.620 34.268 1.00 8.53 116 VAL A C 1
ATOM 921 O O . VAL A 1 116 ? 28.608 -1.631 34.327 1.00 9.01 116 VAL A O 1
ATOM 925 N N . ILE A 1 117 ? 27.616 0.070 35.359 1.00 8.02 117 ILE A N 1
ATOM 926 C CA . ILE A 1 117 ? 28.071 -0.361 36.676 1.00 7.77 117 ILE A CA 1
ATOM 927 C C . ILE A 1 117 ? 27.354 -1.641 37.116 1.00 7.31 117 ILE A C 1
ATOM 928 O O . ILE A 1 117 ? 27.842 -2.366 37.988 1.00 7.21 117 ILE A O 1
ATOM 933 N N . GLY A 1 118 ? 26.208 -1.958 36.506 1.00 6.85 118 GLY A N 1
ATOM 934 C CA . GLY A 1 118 ? 25.627 -3.277 36.690 1.00 6.47 118 GLY A CA 1
ATOM 935 C C . GLY A 1 118 ? 25.217 -3.589 38.111 1.00 5.93 118 GLY A C 1
ATOM 936 O O . GLY A 1 118 ? 25.271 -4.721 38.579 1.00 5.97 118 GLY A O 1
ATOM 937 N N . ALA A 1 119 ? 24.813 -2.544 38.826 1.00 5.53 119 ALA A N 1
ATOM 938 C CA . ALA A 1 119 ? 24.379 -2.626 40.215 1.00 5.30 119 ALA A CA 1
ATOM 939 C C . ALA A 1 119 ? 25.480 -3.099 41.188 1.00 5.14 119 ALA A C 1
ATOM 940 O O . ALA A 1 119 ? 25.183 -3.589 42.274 1.00 5.12 119 ALA A O 1
ATOM 942 N N . ALA A 1 120 ? 26.751 -2.879 40.833 1.00 5.27 120 ALA A N 1
ATOM 943 C CA . ALA A 1 120 ? 27.856 -3.381 41.662 1.00 5.19 120 ALA A CA 1
ATOM 944 C C . ALA A 1 120 ? 27.883 -2.801 43.064 1.00 5.19 120 ALA A C 1
ATOM 945 O O . ALA A 1 120 ? 28.216 -3.528 44.007 1.00 5.18 120 ALA A O 1
ATOM 947 N N . LEU A 1 121 ? 27.555 -1.513 43.225 1.00 5.42 121 LEU A N 1
ATOM 948 C CA . LEU A 1 121 ? 27.634 -0.887 44.555 1.00 5.75 121 LEU A CA 1
ATOM 949 C C . LEU A 1 121 ? 26.521 -1.450 45.429 1.00 5.29 121 LEU A C 1
ATOM 950 O O . LEU A 1 121 ? 26.720 -1.741 46.605 1.00 5.70 121 LEU A O 1
ATOM 955 N N . ALA A 1 122 ? 25.304 -1.604 44.879 1.00 4.79 122 ALA A N 1
ATOM 956 C CA . ALA A 1 122 ? 24.222 -2.261 45.591 1.00 4.68 122 ALA A CA 1
ATOM 957 C C . ALA A 1 122 ? 24.613 -3.653 45.990 1.00 4.53 122 ALA A C 1
ATOM 958 O O . ALA A 1 122 ? 24.341 -4.082 47.121 1.00 4.36 122 ALA A O 1
ATOM 960 N N . GLN A 1 123 ? 25.194 -4.408 45.067 1.00 4.58 123 GLN A N 1
ATOM 961 C CA . GLN A 1 123 ? 25.531 -5.817 45.341 1.00 4.74 123 GLN A CA 1
ATOM 962 C C . GLN A 1 123 ? 26.557 -5.950 46.444 1.00 4.81 123 GLN A C 1
ATOM 963 O O . GLN A 1 123 ? 26.442 -6.830 47.273 1.00 5.10 123 GLN A O 1
ATOM 969 N N . ALA A 1 124 ? 27.555 -5.076 46.468 1.00 4.90 124 ALA A N 1
ATOM 970 C CA . ALA A 1 124 ? 28.596 -5.158 47.493 1.00 5.04 124 ALA A CA 1
ATOM 971 C C . ALA A 1 124 ? 27.982 -4.957 48.864 1.00 5.17 124 ALA A C 1
ATOM 972 O O . ALA A 1 124 ? 28.284 -5.662 49.812 1.00 5.08 124 ALA A O 1
ATOM 974 N N . ARG A 1 125 ? 27.070 -3.991 48.975 1.00 4.94 125 ARG A N 1
ATOM 975 C CA . ARG A 1 125 ? 26.417 -3.669 50.264 1.00 5.34 125 ARG A CA 1
ATOM 976 C C . ARG A 1 125 ? 25.479 -4.782 50.684 1.00 4.92 125 ARG A C 1
ATOM 977 O O . ARG A 1 125 ? 25.385 -5.141 51.858 1.00 5.00 125 ARG A O 1
ATOM 990 N N . LEU A 1 126 ? 24.757 -5.365 49.721 1.00 4.64 126 LEU A N 1
ATOM 991 C CA . LEU A 1 126 ? 23.848 -6.434 50.049 1.00 4.48 126 LEU A CA 1
ATOM 992 C C . LEU A 1 126 ? 24.573 -7.719 50.469 1.00 4.63 126 LEU A C 1
ATOM 993 O O . LEU A 1 126 ? 24.177 -8.407 51.379 1.00 4.44 126 LEU A O 1
ATOM 998 N N . LYS A 1 127 ? 25.671 -8.024 49.793 1.00 4.82 127 LYS A N 1
ATOM 999 C CA . LYS A 1 127 ? 26.553 -9.128 50.213 1.00 5.28 127 LYS A CA 1
ATOM 1000 C C . LYS A 1 127 ? 26.994 -8.921 51.660 1.00 5.40 127 LYS A C 1
ATOM 1001 O O . LYS A 1 127 ? 26.914 -9.837 52.462 1.00 5.41 127 LYS A O 1
ATOM 1007 N N . ASN A 1 128 ? 27.469 -7.721 52.005 1.00 5.62 128 ASN A N 1
ATOM 1008 C CA . ASN A 1 128 ? 27.890 -7.444 53.371 1.00 6.00 128 ASN A CA 1
ATOM 1009 C C . ASN A 1 128 ? 26.755 -7.604 54.371 1.00 5.74 128 ASN A C 1
ATOM 1010 O O . ASN A 1 128 ? 26.945 -8.216 55.421 1.00 5.17 128 ASN A O 1
ATOM 1015 N N . ASP A 1 129 ? 25.586 -7.073 54.055 1.00 5.34 129 ASP A N 1
ATOM 1016 C CA . ASP A 1 129 ? 24.451 -7.116 55.012 1.00 5.20 129 ASP A CA 1
ATOM 1017 C C . ASP A 1 129 ? 23.909 -8.512 55.181 1.00 5.34 129 ASP A C 1
ATOM 1018 O O . ASP A 1 129 ? 23.550 -8.894 56.291 1.00 5.82 129 ASP A O 1
ATOM 1023 N N . LEU A 1 130 ? 23.897 -9.305 54.118 1.00 5.11 130 LEU A N 1
ATOM 1024 C CA . LEU A 1 130 ? 23.507 -10.711 54.263 1.00 5.25 130 LEU A CA 1
ATOM 1025 C C . LEU A 1 130 ? 24.576 -11.548 54.978 1.00 5.21 130 LEU A C 1
ATOM 1026 O O . LEU A 1 130 ? 24.260 -12.482 55.735 1.00 5.05 130 LEU A O 1
ATOM 1031 N N . LEU A 1 131 ? 25.861 -11.245 54.764 1.00 5.33 131 LEU A N 1
ATOM 1032 C CA . LEU A 1 131 ? 26.921 -11.884 55.527 1.00 5.71 131 LEU A CA 1
ATOM 1033 C C . LEU A 1 131 ? 26.701 -11.606 57.016 1.00 5.80 131 LEU A C 1
ATOM 1034 O O . LEU A 1 131 ? 26.887 -12.490 57.859 1.00 5.95 131 LEU A O 1
ATOM 1039 N N . HIS A 1 132 ? 26.325 -10.389 57.358 1.00 5.73 132 HIS A N 1
ATOM 1040 C CA . HIS A 1 132 ? 26.213 -9.984 58.751 1.00 6.23 132 HIS A CA 1
ATOM 1041 C C . HIS A 1 132 ? 24.997 -10.581 59.454 1.00 6.28 132 HIS A C 1
ATOM 1042 O O . HIS A 1 132 ? 24.920 -10.482 60.671 1.00 7.36 132 HIS A O 1
ATOM 1049 N N . VAL A 1 133 ? 24.072 -11.202 58.718 1.00 5.93 133 VAL A N 1
ATOM 1050 C CA . VAL A 1 133 ? 23.002 -12.023 59.313 1.00 5.71 133 VAL A CA 1
ATOM 1051 C C . VAL A 1 133 ? 23.258 -13.516 59.213 1.00 5.59 133 VAL A C 1
ATOM 1052 O O . VAL A 1 133 ? 22.356 -14.328 59.419 1.00 5.83 133 VAL A O 1
ATOM 1056 N N . GLY A 1 134 ? 24.497 -13.901 58.964 1.00 5.56 134 GLY A N 1
ATOM 1057 C CA . GLY A 1 134 ? 24.871 -15.282 59.097 1.00 5.70 134 GLY A CA 1
ATOM 1058 C C . GLY A 1 134 ? 24.788 -16.191 57.903 1.00 5.82 134 GLY A C 1
ATOM 1059 O O . GLY A 1 134 ? 24.945 -17.405 58.067 1.00 6.27 134 GLY A O 1
ATOM 1060 N N . THR A 1 135 ? 24.529 -15.650 56.730 1.00 5.69 135 THR A N 1
ATOM 1061 C CA . THR A 1 135 ? 24.563 -16.461 55.541 1.00 5.86 135 THR A CA 1
ATOM 1062 C C . THR A 1 135 ? 25.978 -16.878 55.214 1.00 5.95 135 THR A C 1
ATOM 1063 O O . THR A 1 135 ? 26.941 -16.249 55.653 1.00 6.16 135 THR A O 1
ATOM 1067 N N . VAL A 1 136 ? 26.097 -17.955 54.425 1.00 5.73 136 VAL A N 1
ATOM 1068 C CA . VAL A 1 136 ? 27.389 -18.408 53.921 1.00 5.69 136 VAL A CA 1
ATOM 1069 C C . VAL A 1 136 ? 27.471 -17.867 52.502 1.00 5.53 136 VAL A C 1
ATOM 1070 O O . VAL A 1 136 ? 26.830 -18.395 51.603 1.00 5.25 136 VAL A O 1
ATOM 1090 N N . SER A 1 139 ? 30.978 -15.444 46.806 1.00 8.25 139 SER A N 1
ATOM 1091 C CA . SER A 1 139 ? 31.553 -14.231 46.252 1.00 9.24 139 SER A CA 1
ATOM 1092 C C . SER A 1 139 ? 31.880 -14.317 44.754 1.00 9.70 139 SER A C 1
ATOM 1093 O O . SER A 1 139 ? 31.842 -13.285 44.054 1.00 11.15 139 SER A O 1
ATOM 1105 N N . PRO A 1 141 ? 31.526 -16.316 40.854 1.00 9.57 141 PRO A N 1
ATOM 1106 C CA . PRO A 1 141 ? 31.799 -15.083 40.154 1.00 9.27 141 PRO A CA 1
ATOM 1107 C C . PRO A 1 141 ? 31.010 -13.870 40.487 1.00 8.79 141 PRO A C 1
ATOM 1108 O O . PRO A 1 141 ? 29.839 -13.975 40.814 1.00 8.68 141 PRO A O 1
ATOM 1112 N N . GLU A 1 142 ? 31.660 -12.724 40.412 1.00 9.01 142 GLU A N 1
ATOM 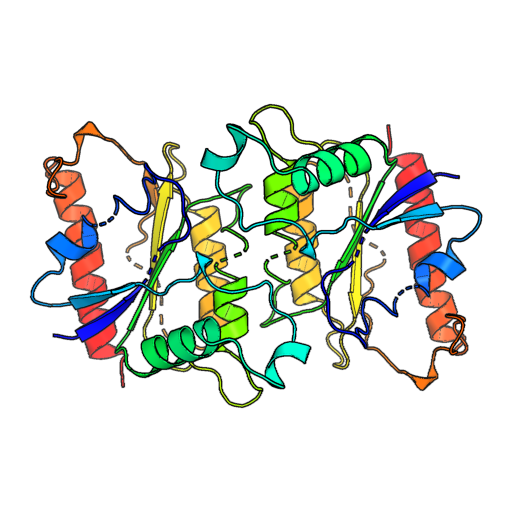1113 C CA . GLU A 1 142 ? 30.965 -11.471 40.432 1.00 8.98 142 GLU A CA 1
ATOM 1114 C C . GLU A 1 142 ? 30.023 -11.402 39.252 1.00 8.49 142 GLU A C 1
ATOM 1115 O O . GLU A 1 142 ? 30.381 -11.899 38.169 1.00 9.52 142 GLU A O 1
ATOM 1121 N N . ALA A 1 143 ? 28.838 -10.811 39.443 1.00 7.77 143 ALA A N 1
ATOM 1122 C CA . ALA A 1 143 ? 27.879 -10.711 38.353 1.00 7.56 143 ALA A CA 1
ATOM 1123 C C . ALA A 1 143 ? 27.222 -9.332 38.359 1.00 7.00 143 ALA A C 1
ATOM 1124 O O . ALA A 1 143 ? 26.102 -9.163 38.810 1.00 7.19 143 ALA A O 1
ATOM 1126 N N . TYR A 1 144 ? 27.954 -8.346 37.843 1.00 6.88 144 TYR A N 1
ATOM 1127 C CA . TYR A 1 144 ? 27.485 -6.974 37.768 1.00 7.01 144 TYR A CA 1
ATOM 1128 C C . TYR A 1 144 ? 26.921 -6.764 36.374 1.00 7.22 144 TYR A C 1
ATOM 1129 O O . TYR A 1 144 ? 27.633 -6.371 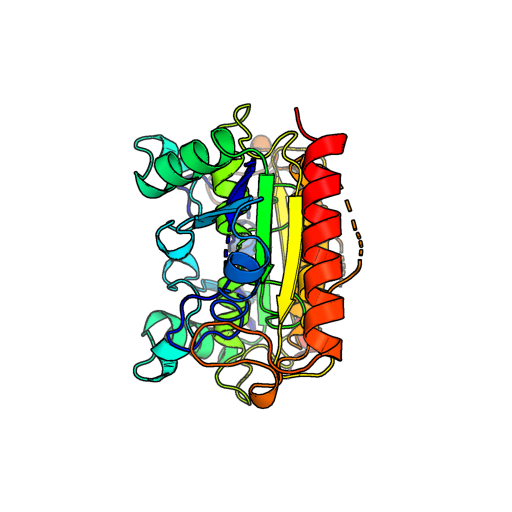35.431 1.00 7.97 144 TYR A O 1
ATOM 1138 N N . ILE A 1 145 ? 25.657 -7.080 36.204 1.00 6.85 145 ILE A N 1
ATOM 1139 C CA . ILE A 1 145 ? 25.110 -7.255 34.872 1.00 7.04 145 ILE A CA 1
ATOM 1140 C C . ILE A 1 145 ? 24.585 -5.922 34.311 1.00 7.05 145 ILE A C 1
ATOM 1141 O O . ILE A 1 145 ? 23.615 -5.354 34.825 1.00 6.90 145 ILE A O 1
ATOM 1146 N N . GLN A 1 146 ? 25.175 -5.410 33.242 1.00 7.39 146 GLN A N 1
ATOM 1147 C CA . GLN A 1 146 ? 24.520 -4.346 32.477 1.00 7.78 146 GLN A CA 1
ATOM 1148 C C . GLN A 1 146 ? 23.461 -5.032 31.600 1.00 7.73 146 GLN A C 1
ATOM 1149 O O . GLN A 1 146 ? 23.795 -5.893 30.784 1.00 7.85 146 GLN A O 1
ATOM 1155 N N . TRP A 1 147 ? 22.209 -4.634 31.765 1.00 7.63 147 TRP A N 1
ATOM 1156 C CA . TRP A 1 147 ? 21.140 -5.242 31.003 1.00 8.17 147 TRP A CA 1
ATOM 1157 C C . TRP A 1 147 ? 21.173 -4.821 29.564 1.00 8.94 147 TRP A C 1
ATOM 1158 O O . TRP A 1 147 ? 21.167 -3.635 29.282 1.00 9.90 147 TRP A O 1
ATOM 1169 N N . HIS A 1 148 ? 21.128 -5.792 28.652 1.00 9.50 148 HIS A N 1
ATOM 1170 C CA . HIS A 1 148 ? 21.002 -5.523 27.214 1.00 10.67 148 HIS A CA 1
ATOM 1171 C C . HIS A 1 148 ? 19.818 -6.345 26.734 1.00 11.08 148 HIS A C 1
ATOM 1172 O O . HIS A 1 148 ? 19.887 -7.581 26.707 1.00 10.79 148 HIS A O 1
ATOM 1179 N N . ALA A 1 149 ? 18.723 -5.670 26.416 1.00 11.82 149 ALA A N 1
ATOM 1180 C CA . ALA A 1 149 ? 17.475 -6.344 26.060 1.00 12.81 149 ALA A CA 1
ATOM 1181 C C . ALA A 1 149 ? 17.673 -7.342 24.916 1.00 13.14 149 ALA A C 1
ATOM 1182 O O . ALA A 1 149 ? 17.055 -8.410 24.914 1.00 14.20 149 ALA A O 1
ATOM 1184 N N . GLU A 1 150 ? 18.534 -7.009 23.970 1.00 13.60 150 GLU A N 1
ATOM 1185 C CA . GLU A 1 150 ? 18.746 -7.845 22.808 1.00 15.03 150 GLU A CA 1
ATOM 1186 C C . GLU A 1 150 ? 19.450 -9.174 23.114 1.00 13.80 150 GLU A C 1
ATOM 1187 O O . GLU A 1 150 ? 19.558 -10.035 22.233 1.00 14.21 150 GLU A O 1
ATOM 1193 N N . ALA A 1 151 ? 19.962 -9.344 24.331 1.00 11.91 151 ALA A N 1
ATOM 1194 C CA . ALA A 1 151 ? 20.657 -10.564 24.721 1.00 11.78 151 ALA A CA 1
ATOM 1195 C C . ALA A 1 151 ? 19.718 -11.650 25.217 1.00 11.66 151 ALA A C 1
ATOM 1196 O O . ALA A 1 151 ? 20.176 -12.776 25.456 1.00 11.75 151 ALA A O 1
ATOM 1198 N N . TYR A 1 152 ? 18.434 -11.314 25.377 1.00 11.68 152 TYR A N 1
ATOM 1199 C CA . TYR A 1 152 ? 17.436 -12.207 25.975 1.00 12.34 152 TYR A CA 1
ATOM 1200 C C . TYR A 1 152 ? 16.202 -12.294 25.112 1.00 14.23 152 TYR A C 1
ATOM 1201 O O . TYR A 1 152 ? 15.869 -11.369 24.399 1.00 15.33 152 TYR A O 1
ATOM 1210 N N . ALA A 1 153 ? 15.560 -13.453 25.154 1.00 15.69 153 ALA A N 1
ATOM 1211 C CA . ALA A 1 153 ? 14.286 -13.684 24.478 1.00 16.42 153 ALA A CA 1
ATOM 1212 C C . ALA A 1 153 ? 13.132 -13.538 25.449 1.00 16.78 153 ALA A C 1
ATOM 1213 O O . ALA A 1 153 ? 13.306 -13.569 26.671 1.00 17.42 153 ALA A O 1
ATOM 1215 N N . ALA A 1 154 ? 11.915 -13.463 24.890 1.00 18.79 154 ALA A N 1
ATOM 1216 C CA . ALA A 1 154 ? 10.708 -13.281 25.686 1.00 19.87 154 ALA A CA 1
ATOM 1217 C C . ALA A 1 154 ? 10.419 -14.437 26.636 1.00 19.23 154 ALA A C 1
ATOM 1218 O O . ALA A 1 154 ? 9.777 -14.249 27.656 1.00 21.50 154 ALA A O 1
ATOM 1220 N N . ASP A 1 155 ? 10.915 -15.622 26.317 1.00 18.25 155 ASP A N 1
ATOM 1221 C CA . ASP A 1 155 ? 10.705 -16.788 27.181 1.00 17.86 155 ASP A CA 1
ATOM 1222 C C . ASP A 1 155 ? 11.778 -16.927 28.264 1.00 17.10 155 ASP A C 1
ATOM 1223 O O . ASP A 1 155 ? 11.788 -17.915 29.015 1.00 18.12 155 ASP A O 1
ATOM 1228 N N . GLY A 1 156 ? 12.673 -15.932 28.368 1.00 15.37 156 GLY A N 1
ATOM 1229 C CA . GLY A 1 156 ? 13.774 -15.993 29.335 1.00 14.33 156 GLY A CA 1
ATOM 1230 C C . GLY A 1 156 ? 15.061 -16.629 28.826 1.00 13.33 156 GLY A C 1
ATOM 1231 O O . GLY A 1 156 ? 16.046 -16.666 29.555 1.00 11.94 156 GLY A O 1
ATOM 1232 N N . SER A 1 157 ? 15.049 -17.172 27.615 1.00 12.76 157 SER A N 1
ATOM 1233 C CA . SER A 1 157 ? 16.245 -17.711 27.035 1.00 12.71 157 SER A CA 1
ATOM 1234 C C . SER A 1 157 ? 17.300 -16.627 26.855 1.00 12.49 157 SER A C 1
ATOM 1235 O O . SER A 1 157 ? 16.965 -15.473 26.663 1.00 12.51 157 SER A O 1
ATOM 1238 N N . VAL A 1 158 ? 18.567 -17.013 26.928 1.00 12.16 158 VAL A N 1
ATOM 1239 C CA . VAL A 1 158 ? 19.662 -16.087 26.662 1.00 12.26 158 VAL A CA 1
ATOM 1240 C C . VAL A 1 158 ? 20.146 -16.327 25.258 1.00 13.02 158 VAL A C 1
ATOM 1241 O O . VAL A 1 158 ? 20.705 -17.387 24.963 1.00 14.08 158 VAL A O 1
ATOM 1245 N N . THR A 1 159 ? 19.899 -15.374 24.382 1.00 13.50 159 THR A N 1
ATOM 1246 C CA . THR A 1 159 ? 20.229 -15.530 22.991 1.00 14.35 159 THR A CA 1
ATOM 1247 C C . THR A 1 159 ? 21.676 -15.166 22.671 1.00 14.98 159 THR A C 1
ATOM 1248 O O . THR A 1 159 ? 22.223 -15.675 21.700 1.00 17.04 159 THR A O 1
ATOM 1252 N N . ASP A 1 160 ? 22.290 -14.300 23.483 1.00 14.06 160 ASP A N 1
ATOM 1253 C CA . ASP A 1 160 ? 23.693 -13.914 23.319 1.00 14.30 160 ASP A CA 1
ATOM 1254 C C . ASP A 1 160 ? 24.605 -14.952 23.971 1.00 14.45 160 ASP A C 1
ATOM 1255 O O . ASP A 1 160 ? 24.537 -15.150 25.195 1.00 12.52 160 ASP A O 1
ATOM 1260 N N . GLU A 1 161 ? 25.480 -15.581 23.181 1.00 15.50 161 GLU A N 1
ATOM 1261 C CA . GLU A 1 161 ? 26.292 -16.689 23.685 1.00 16.08 161 GLU A CA 1
ATOM 1262 C C . GLU A 1 161 ? 27.247 -16.287 24.821 1.00 14.65 161 GLU A C 1
ATOM 1263 O O . GLU A 1 161 ? 27.363 -17.013 25.788 1.00 13.22 161 GLU A O 1
ATOM 1273 N N . LYS A 1 162 ? 27.873 -15.123 24.740 1.00 13.78 162 LYS A N 1
ATOM 1274 C CA . LYS A 1 162 ? 28.791 -14.687 25.794 1.00 14.13 162 LYS A CA 1
ATOM 1275 C C . LYS A 1 162 ? 28.030 -14.474 27.110 1.00 12.23 162 LYS A C 1
ATOM 1276 O O . LYS A 1 162 ? 28.477 -14.894 28.175 1.00 11.59 162 LYS A O 1
ATOM 1282 N N . THR A 1 163 ? 26.856 -13.873 27.017 1.00 10.51 163 THR A N 1
ATOM 1283 C CA . THR A 1 163 ? 26.038 -13.637 28.195 1.00 9.85 163 THR A CA 1
ATOM 1284 C C . THR A 1 163 ? 25.559 -14.964 28.776 1.00 9.36 163 THR A C 1
ATOM 1285 O O . THR A 1 163 ? 25.566 -15.157 29.984 1.00 8.72 163 THR A O 1
ATOM 1289 N N . ALA A 1 164 ? 25.149 -15.888 27.916 1.00 9.61 164 ALA A N 1
ATOM 1290 C CA . ALA A 1 164 ? 24.684 -17.180 28.395 1.00 9.97 164 ALA A CA 1
ATOM 1291 C C . ALA A 1 164 ? 25.778 -17.913 29.139 1.00 10.08 164 ALA A C 1
ATOM 1292 O O . ALA A 1 164 ? 25.532 -18.473 30.219 1.00 9.64 164 ALA A O 1
ATOM 1294 N N . LYS A 1 165 ? 26.996 -17.917 28.575 1.00 11.18 165 LYS A N 1
ATOM 1295 C CA . LYS A 1 165 ? 28.121 -18.571 29.240 1.00 12.08 165 LYS A CA 1
ATOM 1296 C C . LYS A 1 165 ? 28.399 -17.953 30.607 1.00 11.39 165 LYS A C 1
ATOM 1297 O O . LYS A 1 165 ? 28.637 -18.659 31.572 1.00 11.15 165 LYS A O 1
ATOM 1303 N N . PHE A 1 166 ? 28.335 -16.630 30.689 1.00 10.69 166 PHE A N 1
ATOM 1304 C CA . PHE A 1 166 ? 28.569 -15.924 31.935 1.00 10.63 166 PHE A CA 1
ATOM 1305 C C . PHE A 1 166 ? 27.520 -16.264 32.986 1.00 9.75 166 PHE A C 1
ATOM 1306 O O . PHE A 1 166 ? 27.876 -16.613 34.115 1.00 9.23 166 PHE A O 1
ATOM 1314 N N . LEU A 1 167 ? 26.252 -16.167 32.615 1.00 9.01 167 LEU A N 1
ATOM 1315 C CA . LEU A 1 167 ? 25.193 -16.449 33.579 1.00 8.83 167 LEU A CA 1
ATOM 1316 C C . LEU A 1 167 ? 25.144 -17.932 33.927 1.00 8.96 167 LEU A C 1
ATOM 1317 O O . LEU A 1 167 ? 24.914 -18.287 35.095 1.00 8.88 167 LEU A O 1
ATOM 1322 N N . GLN A 1 168 ? 25.434 -18.806 32.964 1.00 9.17 168 GLN A N 1
ATOM 1323 C CA . GLN A 1 168 ? 25.549 -20.244 33.290 1.00 9.19 168 GLN A CA 1
ATOM 1324 C C . GLN A 1 168 ? 26.678 -20.476 34.316 1.00 8.64 168 GLN A C 1
ATOM 1325 O O . GLN A 1 168 ? 26.543 -21.312 35.204 1.00 8.54 168 GLN A O 1
ATOM 1331 N N . GLY A 1 169 ? 27.761 -19.719 34.208 1.00 8.22 169 GLY A N 1
ATOM 1332 C CA . GLY A 1 169 ? 28.866 -19.836 35.135 1.00 7.93 169 GLY A CA 1
ATOM 1333 C C . GLY A 1 169 ? 28.435 -19.461 36.538 1.00 7.74 169 GLY A C 1
ATOM 1334 O O . GLY A 1 169 ? 28.856 -20.106 37.517 1.00 7.69 169 GLY A O 1
ATOM 1335 N N . PHE A 1 170 ? 27.622 -18.422 36.638 1.00 7.37 170 PHE A N 1
ATOM 1336 C CA . PHE A 1 170 ? 27.096 -18.020 37.947 1.00 7.31 170 PHE A CA 1
ATOM 1337 C C . PHE A 1 170 ? 26.201 -19.100 38.511 1.00 7.24 170 PHE A C 1
ATOM 1338 O O . PHE A 1 170 ? 26.315 -19.467 39.636 1.00 6.98 170 PHE A O 1
ATOM 1346 N N . VAL A 1 171 ? 25.283 -19.613 37.694 1.00 7.10 171 VAL A N 1
ATOM 1347 C CA . VAL A 1 171 ? 24.377 -20.687 38.160 1.00 7.50 171 VAL A CA 1
ATOM 1348 C C . VAL A 1 171 ? 25.154 -21.938 38.574 1.00 7.64 171 VAL A C 1
ATOM 1349 O O . VAL A 1 171 ? 24.923 -22.505 39.642 1.00 7.26 171 VAL A O 1
ATOM 1353 N N . ASP A 1 172 ? 26.104 -22.376 37.747 1.00 8.06 172 ASP A N 1
ATOM 1354 C CA . ASP A 1 172 ? 26.934 -23.554 38.097 1.00 8.80 172 ASP A CA 1
ATOM 1355 C C . ASP A 1 172 ? 27.673 -23.350 39.427 1.00 8.20 172 ASP A C 1
ATOM 1356 O O . ASP A 1 172 ? 27.736 -24.240 40.265 1.00 8.23 172 ASP A O 1
ATOM 1361 N N . ALA A 1 173 ? 28.247 -22.159 39.600 1.00 7.51 173 ALA A N 1
ATOM 1362 C CA . ALA A 1 173 ? 28.966 -21.852 40.823 1.00 7.34 173 ALA A CA 1
ATOM 1363 C C . ALA A 1 173 ? 28.041 -21.875 42.039 1.00 6.97 173 ALA A C 1
ATOM 1364 O O . ALA A 1 173 ? 28.369 -22.420 43.083 1.00 7.00 173 ALA A O 1
ATOM 1366 N N . PHE A 1 174 ? 26.840 -21.347 41.889 1.00 6.73 174 PHE A N 1
ATOM 1367 C CA . PHE A 1 174 ? 25.878 -21.340 42.968 1.00 6.72 174 PHE A CA 1
ATOM 1368 C C . PHE A 1 174 ? 25.413 -22.748 43.315 1.00 7.04 174 PHE A C 1
ATOM 1369 O O . PHE A 1 174 ? 25.359 -23.116 44.487 1.00 6.95 174 PHE A O 1
ATOM 1377 N N . VAL A 1 175 ? 25.148 -23.604 42.323 1.00 7.43 175 VAL A N 1
ATOM 1378 C CA . VAL A 1 175 ? 24.806 -25.002 42.621 1.00 7.77 175 VAL A CA 1
ATOM 1379 C C . VAL A 1 175 ? 25.935 -25.656 43.433 1.00 8.23 175 VAL A C 1
ATOM 1380 O O . VAL A 1 175 ? 25.697 -26.299 44.436 1.00 8.14 175 VAL A O 1
ATOM 1384 N N . ASP A 1 176 ? 27.183 -25.463 43.013 1.00 8.75 176 ASP A N 1
ATOM 1385 C CA . ASP A 1 176 ? 28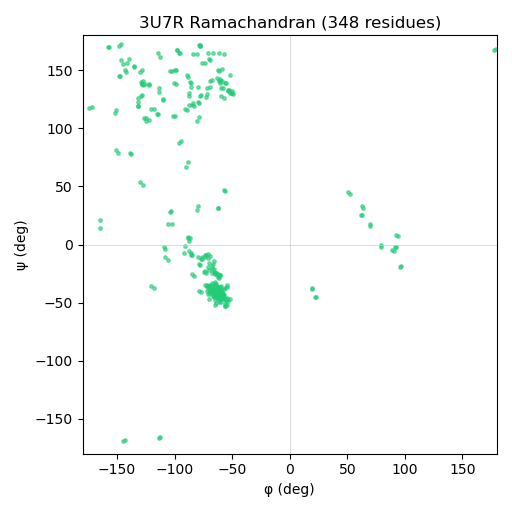.295 -26.100 43.701 1.00 9.62 176 ASP A CA 1
ATOM 1386 C C . ASP A 1 176 ? 28.464 -25.522 45.105 1.00 8.60 176 ASP A C 1
ATOM 1387 O O . ASP A 1 176 ? 28.764 -26.231 46.054 1.00 8.67 176 ASP A O 1
ATOM 1392 N N . TRP A 1 177 ? 28.220 -24.227 45.234 1.00 7.84 177 TRP A N 1
ATOM 1393 C CA . TRP A 1 177 ? 28.310 -23.524 46.503 1.00 7.45 177 TRP A CA 1
ATOM 1394 C C . TRP A 1 177 ? 27.329 -24.083 47.509 1.00 7.56 177 TRP A C 1
ATOM 1395 O O . TRP A 1 177 ? 27.692 -24.359 48.671 1.00 7.48 177 TRP A O 1
ATOM 1406 N N . ILE A 1 178 ? 26.111 -24.296 47.049 1.00 7.67 178 ILE A N 1
ATOM 1407 C CA . ILE A 1 178 ? 25.103 -24.852 47.925 1.00 8.11 178 ILE A CA 1
ATOM 1408 C C . ILE A 1 178 ? 25.449 -26.264 48.348 1.00 9.12 178 ILE A C 1
ATOM 1409 O O . ILE A 1 178 ? 25.303 -26.626 49.521 1.00 9.03 178 ILE A O 1
ATOM 1414 N N . GLU A 1 179 ? 25.884 -27.065 47.389 1.00 10.25 179 GLU A N 1
ATOM 1415 C CA . GLU A 1 179 ? 26.288 -28.466 47.695 1.00 12.06 179 GLU A CA 1
ATOM 1416 C C . GLU A 1 179 ? 27.405 -28.520 48.743 1.00 11.93 179 GLU A C 1
ATOM 1417 O O . GLU A 1 179 ? 27.368 -29.344 49.660 1.00 11.90 179 GLU A O 1
ATOM 1423 N N . LYS A 1 180 ? 28.390 -27.649 48.615 1.00 11.39 180 LYS A N 1
ATOM 1424 C CA . LYS A 1 180 ? 29.551 -27.662 49.495 1.00 12.97 180 LYS A CA 1
ATOM 1425 C C . LYS A 1 180 ? 29.240 -27.056 50.859 1.00 12.45 180 LYS A C 1
ATOM 1426 O O . LYS A 1 180 ? 29.704 -27.545 51.895 1.00 12.90 180 LYS A O 1
ATOM 1432 N N . HIS A 1 181 ? 28.490 -25.967 50.872 1.00 11.08 181 HIS A N 1
ATOM 1433 C CA . HIS A 1 181 ? 28.381 -25.129 52.073 1.00 10.76 181 HIS A CA 1
ATOM 1434 C C . HIS A 1 181 ? 27.054 -25.196 52.775 1.00 11.63 181 HIS A C 1
ATOM 1435 O O . HIS A 1 181 ? 26.902 -24.582 53.823 1.00 12.30 181 HIS A O 1
ATOM 1442 N N . GLY A 1 182 ? 26.090 -25.922 52.224 1.00 12.89 182 GLY A N 1
ATOM 1443 C CA . GLY A 1 182 ? 24.781 -26.051 52.832 1.00 15.04 182 GLY A CA 1
ATOM 1444 C C . GLY A 1 182 ? 24.776 -27.042 53.974 1.00 19.08 182 GLY A C 1
ATOM 1445 O O . GLY A 1 182 ? 25.760 -27.736 54.220 1.00 21.55 182 GLY A O 1
ATOM 1446 N N . LEU A 1 183 ? 23.660 -27.088 54.692 1.00 22.17 183 LEU A N 1
ATOM 1447 C CA . LEU A 1 183 ? 23.477 -28.083 55.759 1.00 26.36 183 LEU A CA 1
ATOM 1448 C C . LEU A 1 183 ? 23.513 -29.496 55.183 1.00 28.20 183 LEU A C 1
ATOM 1449 O O . LEU A 1 183 ? 22.829 -29.790 54.195 1.00 30.54 183 LEU A O 1
ATOM 1454 N N . VAL B 1 2 ? 15.956 31.122 63.320 1.00 21.47 2 VAL B N 1
ATOM 1455 C CA . VAL B 1 2 ? 15.713 29.666 63.545 1.00 19.88 2 VAL B CA 1
ATOM 1456 C C . VAL B 1 2 ? 15.861 28.929 62.215 1.00 18.08 2 VAL B C 1
ATOM 1457 O O . VAL B 1 2 ? 15.356 29.381 61.194 1.00 19.14 2 VAL B O 1
ATOM 1461 N N . LYS B 1 3 ? 16.566 27.809 62.241 1.00 14.54 3 LYS B N 1
ATOM 1462 C CA . LYS B 1 3 ? 16.705 26.963 61.036 1.00 13.64 3 LYS B CA 1
ATOM 1463 C C . LYS B 1 3 ? 15.719 25.794 61.160 1.00 11.87 3 LYS B C 1
ATOM 1464 O O . LYS B 1 3 ? 15.537 25.246 62.240 1.00 12.16 3 LYS B O 1
ATOM 1470 N N . THR B 1 4 ? 15.052 25.437 60.066 1.00 10.17 4 THR B N 1
ATOM 1471 C CA . THR B 1 4 ? 14.167 24.290 60.052 1.00 9.35 4 THR B CA 1
ATOM 1472 C C . THR B 1 4 ? 14.933 23.026 59.676 1.00 8.45 4 THR B C 1
ATOM 1473 O O . THR B 1 4 ? 15.856 23.063 58.871 1.00 8.22 4 THR B O 1
ATOM 1477 N N . VAL B 1 5 ? 14.513 21.930 60.278 1.00 7.56 5 VAL B N 1
ATOM 1478 C CA . VAL B 1 5 ? 15.187 20.670 60.110 1.00 7.11 5 VAL B CA 1
ATOM 1479 C C . VAL B 1 5 ? 14.129 19.639 59.795 1.00 6.84 5 VAL B C 1
ATOM 1480 O O . VAL B 1 5 ? 13.189 19.439 60.577 1.00 7.03 5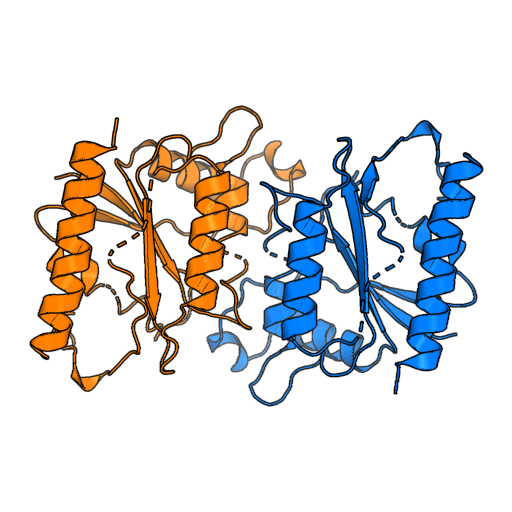 VAL B O 1
ATOM 1484 N N . ALA B 1 6 ? 14.333 18.932 58.697 1.00 6.48 6 ALA B N 1
ATOM 1485 C CA . ALA B 1 6 ? 13.515 17.779 58.351 1.00 6.44 6 ALA B CA 1
ATOM 1486 C C . ALA B 1 6 ? 14.123 16.556 59.006 1.00 6.28 6 ALA B C 1
ATOM 1487 O O . ALA B 1 6 ? 15.264 16.220 58.735 1.00 6.05 6 ALA B O 1
ATOM 1489 N N . VAL B 1 7 ? 13.362 15.897 59.855 1.00 6.30 7 VAL B N 1
ATOM 1490 C CA . VAL B 1 7 ? 13.904 14.845 60.730 1.00 6.50 7 VAL B CA 1
ATOM 1491 C C . VAL B 1 7 ? 13.339 13.482 60.349 1.00 6.73 7 VAL B C 1
ATOM 1492 O O . VAL B 1 7 ? 12.126 13.317 60.269 1.00 7.30 7 VAL B O 1
ATOM 1504 N N . VAL B 1 9 ? 13.165 9.734 61.954 1.00 6.76 9 VAL B N 1
ATOM 1505 C CA . VAL B 1 9 ? 13.396 8.829 63.076 1.00 6.69 9 VAL B CA 1
ATOM 1506 C C . VAL B 1 9 ? 13.152 7.418 62.589 1.00 6.64 9 VAL B C 1
ATOM 1507 O O . VAL B 1 9 ? 12.055 7.079 62.157 1.00 6.91 9 VAL B O 1
ATOM 1511 N N . GLY B 1 10 ? 14.178 6.596 62.635 1.00 6.29 10 GLY B N 1
ATOM 1512 C CA . GLY B 1 10 ? 14.129 5.282 62.056 1.00 6.47 10 GLY B CA 1
ATOM 1513 C C . GLY B 1 10 ? 13.436 4.189 62.829 1.00 6.70 10 GLY B C 1
ATOM 1514 O O . GLY B 1 10 ? 13.836 3.023 62.688 1.00 6.69 10 GLY B O 1
ATOM 1515 N N . SER B 1 11 ? 12.388 4.529 63.591 1.00 6.98 11 SER B N 1
ATOM 1516 C CA . SER B 1 11 ? 11.615 3.530 64.329 1.00 7.23 11 SER B CA 1
ATOM 1517 C C . SER B 1 11 ? 10.188 4.000 64.424 1.00 7.82 11 SER B C 1
ATOM 1518 O O . SER B 1 11 ? 9.952 5.180 64.536 1.00 8.45 11 SER B O 1
ATOM 1521 N N . LEU B 1 12 ? 9.257 3.047 64.376 1.00 8.00 12 LEU B N 1
ATOM 1522 C CA . LEU B 1 12 ? 7.816 3.270 64.466 1.00 8.50 12 LEU B CA 1
ATOM 1523 C C . LEU B 1 12 ? 7.218 2.792 65.794 1.00 8.69 12 LEU B C 1
ATOM 1524 O O . LEU B 1 12 ? 6.044 3.109 66.057 1.00 9.30 12 LEU B O 1
ATOM 1529 N N . ARG B 1 13 ? 7.969 2.054 66.626 1.00 8.71 13 ARG B N 1
ATOM 1530 C CA . ARG B 1 13 ? 7.361 1.391 67.758 1.00 9.10 13 ARG B CA 1
ATOM 1531 C C . ARG B 1 13 ? 7.069 2.405 68.860 1.00 9.92 13 ARG B C 1
ATOM 1532 O O . ARG B 1 13 ? 7.725 3.459 68.987 1.00 9.54 13 ARG B O 1
ATOM 1540 N N . LYS B 1 14 ? 6.108 2.059 69.699 1.00 10.91 14 LYS B N 1
ATOM 1541 C CA . LYS B 1 14 ? 5.601 2.985 70.714 1.00 12.63 14 LYS B CA 1
ATOM 1542 C C . LYS B 1 14 ? 6.708 3.497 71.625 1.00 12.58 14 LYS B C 1
ATOM 1543 O O . LYS B 1 14 ? 6.813 4.713 71.889 1.00 13.04 14 LYS B O 1
ATOM 1549 N N . ASP B 1 15 ? 7.542 2.610 72.106 1.00 12.30 15 ASP B N 1
ATOM 1550 C CA . ASP B 1 15 ? 8.491 3.054 73.124 1.00 13.28 15 ASP B CA 1
ATOM 1551 C C . ASP B 1 15 ? 9.883 3.247 72.554 1.00 11.44 15 ASP B C 1
ATOM 1552 O O . ASP B 1 15 ? 10.851 3.190 73.266 1.00 11.45 15 ASP B O 1
ATOM 1557 N N . SER B 1 16 ? 9.955 3.579 71.277 1.00 9.79 16 SER B N 1
ATOM 1558 C CA . SER B 1 16 ? 11.244 3.776 70.591 1.00 8.56 16 SER B CA 1
ATOM 1559 C C . SER B 1 16 ? 12.207 4.701 71.331 1.00 8.11 16 SER B C 1
ATOM 1560 O O . SER B 1 16 ? 11.877 5.817 71.712 1.00 8.27 16 SER B O 1
ATOM 1563 N N . LEU B 1 17 ? 13.433 4.235 71.496 1.00 7.36 17 LEU B N 1
ATOM 1564 C CA . LEU B 1 17 ? 14.468 5.024 72.141 1.00 7.39 17 LEU B CA 1
ATOM 1565 C C . LEU B 1 17 ? 14.941 6.125 71.206 1.00 6.85 17 LEU B C 1
ATOM 1566 O O . LEU B 1 17 ? 15.257 7.228 71.641 1.00 6.75 17 LEU B O 1
ATOM 1571 N N . ASN B 1 18 ? 14.965 5.834 69.906 1.00 6.53 18 ASN B N 1
ATOM 1572 C CA . ASN B 1 18 ? 15.346 6.865 68.952 1.00 6.32 18 ASN B CA 1
ATOM 1573 C C . ASN B 1 18 ? 14.319 7.992 68.883 1.00 6.88 18 ASN B C 1
ATOM 1574 O O . ASN B 1 18 ? 14.668 9.161 68.729 1.00 6.68 18 ASN B O 1
ATOM 1579 N N . HIS B 1 19 ? 13.032 7.663 69.081 1.00 7.47 19 HIS B N 1
ATOM 1580 C CA . HIS B 1 19 ? 12.009 8.699 69.218 1.00 8.70 19 HIS B CA 1
ATOM 1581 C C . HIS B 1 19 ? 12.232 9.517 70.505 1.00 8.41 19 HIS B C 1
ATOM 1582 O O . HIS B 1 19 ? 12.143 10.766 70.475 1.00 8.19 19 HIS B O 1
ATOM 1589 N N . LYS B 1 20 ? 12.562 8.849 71.603 1.00 8.27 20 LYS B N 1
ATOM 1590 C CA . LYS B 1 20 ? 12.909 9.581 72.829 1.00 8.77 20 LYS B CA 1
ATOM 1591 C C . LYS B 1 20 ? 14.111 10.511 72.594 1.00 8.29 20 LYS B C 1
ATOM 1592 O O . LYS B 1 20 ? 14.120 11.669 73.008 1.00 8.12 20 LYS B O 1
ATOM 1598 N N . LEU B 1 21 ? 15.123 10.015 71.888 1.00 7.63 21 LEU B N 1
ATOM 1599 C CA . LEU B 1 21 ? 16.313 10.817 71.569 1.00 7.64 21 LEU B CA 1
ATOM 1600 C C . LEU B 1 21 ? 15.939 12.019 70.723 1.00 7.73 21 LEU B C 1
ATOM 1601 O O . LEU B 1 21 ? 16.427 13.130 70.948 1.00 7.50 21 LEU B O 1
ATOM 1614 N N . LYS B 1 23 ? 13.150 13.663 70.793 1.00 8.45 23 LYS B N 1
ATOM 1615 C CA . LYS B 1 23 ? 12.551 14.666 71.682 1.00 9.30 23 LYS B CA 1
ATOM 1616 C C . LYS B 1 23 ? 13.612 15.362 72.563 1.00 8.38 23 LYS B C 1
ATOM 1617 O O . LYS B 1 23 ? 13.527 16.561 72.817 1.00 7.86 23 LYS B O 1
ATOM 1623 N N . VAL B 1 24 ? 14.598 14.619 73.028 1.00 7.96 24 VAL B N 1
ATOM 1624 C CA . VAL B 1 24 ? 15.675 15.189 73.821 1.00 7.76 24 VAL B CA 1
ATOM 1625 C C . VAL B 1 24 ? 16.408 16.244 72.973 1.00 7.80 24 VAL B C 1
ATOM 1626 O O . VAL B 1 24 ? 16.690 17.345 73.420 1.00 7.98 24 VAL B O 1
ATOM 1630 N N . LEU B 1 25 ? 16.723 15.904 71.721 1.00 7.37 25 LEU B N 1
ATOM 1631 C CA . LEU B 1 25 ? 17.458 16.803 70.846 1.00 7.39 25 LEU B CA 1
ATOM 1632 C C . LEU B 1 25 ? 16.616 18.028 70.515 1.00 7.71 25 LEU B C 1
ATOM 1633 O O . LEU B 1 25 ? 17.132 19.114 70.465 1.00 7.41 25 LEU B O 1
ATOM 1638 N N . GLN B 1 26 ? 15.319 17.825 70.325 1.00 8.15 26 GLN B N 1
ATOM 1639 C CA . GLN B 1 26 ? 14.436 18.921 69.999 1.00 8.99 26 GLN B CA 1
ATOM 1640 C C . GLN B 1 26 ? 14.412 19.911 71.145 1.00 8.88 26 GLN B C 1
ATOM 1641 O O . GLN B 1 26 ? 14.486 21.113 70.911 1.00 8.67 26 GLN B O 1
ATOM 1647 N N . LYS B 1 27 ? 14.351 19.399 72.368 1.00 8.89 27 LYS B N 1
ATOM 1648 C CA . LYS B 1 27 ? 14.338 20.274 73.535 1.00 9.30 27 LYS B CA 1
ATOM 1649 C C . LYS B 1 27 ? 15.667 21.034 73.649 1.00 8.76 27 LYS B C 1
ATOM 1650 O O . LYS B 1 27 ? 15.701 22.221 73.967 1.00 8.51 27 LYS B O 1
ATOM 1656 N N . LEU B 1 28 ? 16.783 20.344 73.453 1.00 8.37 28 LEU B N 1
ATOM 1657 C CA . LEU B 1 28 ? 18.078 21.013 73.533 1.00 8.44 28 LEU B CA 1
ATOM 1658 C C . LEU B 1 28 ? 18.187 22.072 72.471 1.00 8.26 28 LEU B C 1
ATOM 1659 O O . LEU B 1 28 ? 18.815 23.081 72.683 1.00 8.74 28 LEU B O 1
ATOM 1664 N N . ALA B 1 29 ? 17.629 21.797 71.312 1.00 8.26 29 ALA B N 1
ATOM 1665 C CA . ALA B 1 29 ? 17.745 22.735 70.189 1.00 8.11 29 ALA B CA 1
ATOM 1666 C C . ALA B 1 29 ? 16.691 23.829 70.097 1.00 8.65 29 ALA B C 1
ATOM 1667 O O . ALA B 1 29 ? 16.782 24.689 69.202 1.00 8.83 29 ALA B O 1
ATOM 1669 N N . GLU B 1 30 ? 15.686 23.800 70.968 1.00 9.26 30 GLU B N 1
ATOM 1670 C CA . GLU B 1 30 ? 14.593 24.745 70.890 1.00 10.09 30 GLU B CA 1
ATOM 1671 C C . GLU B 1 30 ? 15.102 26.183 70.868 1.00 9.66 30 GLU B C 1
ATOM 1672 O O . GLU B 1 30 ? 15.942 26.563 71.657 1.00 8.98 30 GLU B O 1
ATOM 1678 N N . GLY B 1 31 ? 14.578 26.968 69.945 1.00 9.38 31 GLY B N 1
ATOM 1679 C CA . GLY B 1 31 ? 15.001 28.345 69.749 1.00 9.85 31 GLY B CA 1
ATOM 1680 C C . GLY B 1 31 ? 16.027 28.508 68.651 1.00 10.25 31 GLY B C 1
ATOM 1681 O O . GLY B 1 31 ? 16.178 29.601 68.106 1.00 11.84 31 GLY B O 1
ATOM 1682 N N . ARG B 1 32 ? 16.692 27.443 68.263 1.00 9.92 32 ARG B N 1
ATOM 1683 C CA . ARG B 1 32 ? 17.729 27.508 67.241 1.00 10.52 32 ARG B CA 1
ATOM 1684 C C . ARG B 1 32 ? 17.408 26.618 66.068 1.00 10.27 32 ARG B C 1
ATOM 1685 O O . ARG B 1 32 ? 17.656 27.007 64.930 1.00 10.61 32 ARG B O 1
ATOM 1693 N N . LEU B 1 33 ? 16.798 25.46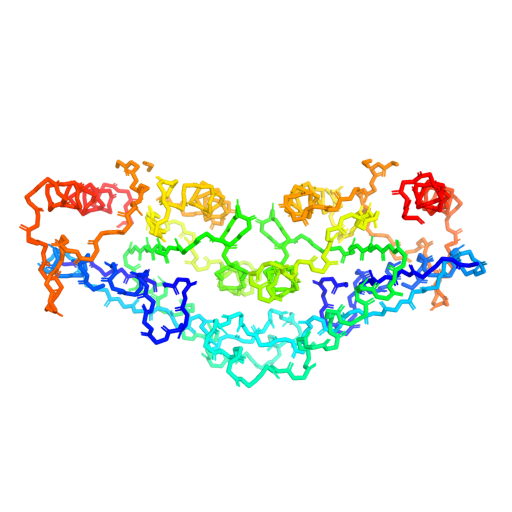0 66.349 1.00 9.74 33 LEU B N 1
ATOM 1694 C CA . LEU B 1 33 ? 16.314 24.517 65.304 1.00 9.65 33 LEU B CA 1
ATOM 1695 C C . LEU B 1 33 ? 14.851 24.214 65.518 1.00 9.89 33 LEU B C 1
ATOM 1696 O O . LEU B 1 33 ? 14.414 24.044 66.679 1.00 9.70 33 LEU B O 1
ATOM 1701 N N . GLU B 1 34 ? 14.100 24.174 64.421 1.00 9.42 34 GLU B N 1
ATOM 1702 C CA . GLU B 1 34 ? 12.710 23.808 64.448 1.00 10.11 34 GLU B CA 1
ATOM 1703 C C . GLU B 1 34 ? 12.552 22.506 63.672 1.00 9.21 34 GLU B C 1
ATOM 1704 O O . GLU B 1 34 ? 12.719 22.479 62.471 1.00 8.59 34 GLU B O 1
ATOM 1710 N N . PHE B 1 35 ? 12.211 21.451 64.380 1.00 8.54 35 PHE B N 1
ATOM 1711 C CA . PHE B 1 35 ? 12.139 20.114 63.804 1.00 8.38 35 PHE B CA 1
ATOM 1712 C C . PHE B 1 35 ? 10.765 19.901 63.185 1.00 8.91 35 PHE B C 1
ATOM 1713 O O . PHE B 1 35 ? 9.731 20.273 63.747 1.00 9.79 35 PHE B O 1
ATOM 1721 N N . HIS B 1 36 ? 10.787 19.244 62.037 1.00 8.81 36 HIS B N 1
ATOM 1722 C CA . HIS B 1 36 ? 9.601 18.748 61.358 1.00 9.60 36 HIS B CA 1
ATOM 1723 C C . HIS B 1 36 ? 9.832 17.318 60.961 1.00 9.15 36 HIS B C 1
ATOM 1724 O O . HIS B 1 36 ? 10.723 17.042 60.172 1.00 8.13 36 HIS B O 1
ATOM 1731 N N . LEU B 1 37 ? 9.013 16.414 61.475 1.00 9.29 37 LEU B N 1
ATOM 1732 C CA . LEU B 1 37 ? 9.162 14.988 61.205 1.00 9.54 37 LEU B CA 1
ATOM 1733 C C . LEU B 1 37 ? 8.774 14.656 59.775 1.00 9.23 37 LEU B C 1
ATOM 1734 O O . LEU B 1 37 ? 7.743 15.100 59.286 1.00 9.11 37 LEU B O 1
ATOM 1742 N N . LEU B 1 38 ? 9.597 13.857 59.129 1.00 8.74 38 LEU B N 1
ATOM 1743 C CA . LEU B 1 38 ? 9.281 13.207 57.898 1.00 8.59 38 LEU B CA 1
ATOM 1744 C C . LEU B 1 38 ? 8.606 11.896 58.257 1.00 9.46 38 LEU B C 1
ATOM 1745 O O . LEU B 1 38 ? 9.162 11.083 58.967 1.00 9.18 38 LEU B O 1
ATOM 1750 N N . HIS B 1 39 ? 7.457 11.675 57.668 1.00 9.91 39 HIS B N 1
ATOM 1751 C CA . HIS B 1 39 ? 6.601 10.529 58.036 1.00 10.45 39 HIS B CA 1
ATOM 1752 C C . HIS B 1 39 ? 6.918 9.332 57.221 1.00 9.18 39 HIS B C 1
ATOM 1753 O O . HIS B 1 39 ? 6.145 8.848 56.370 1.00 9.44 39 HIS B O 1
ATOM 1760 N N . ILE B 1 40 ? 8.121 8.839 57.453 1.00 8.10 40 ILE B N 1
ATOM 1761 C CA . ILE B 1 40 ? 8.658 7.787 56.595 1.00 7.17 40 ILE B CA 1
ATOM 1762 C C . ILE B 1 40 ? 7.880 6.467 56.691 1.00 6.95 40 ILE B C 1
ATOM 1763 O O . ILE B 1 40 ? 7.914 5.686 55.766 1.00 6.13 40 ILE B O 1
ATOM 1768 N N . GLY B 1 41 ? 7.182 6.234 57.804 1.00 7.00 41 GLY B N 1
ATOM 1769 C CA . GLY B 1 41 ? 6.346 5.051 57.915 1.00 7.38 41 GLY B CA 1
ATOM 1770 C C . GLY B 1 41 ? 5.144 5.067 56.992 1.00 7.62 41 GLY B C 1
ATOM 1771 O O . GLY B 1 41 ? 4.528 4.032 56.757 1.00 8.13 41 GLY B O 1
ATOM 1772 N N . ASP B 1 42 ? 4.774 6.244 56.488 1.00 7.57 42 ASP B N 1
ATOM 1773 C CA . ASP B 1 42 ? 3.598 6.367 55.644 1.00 7.96 42 ASP B CA 1
ATOM 1774 C C . ASP B 1 42 ? 3.943 6.057 54.190 1.00 7.58 42 ASP B C 1
ATOM 1775 O O . ASP B 1 42 ? 3.009 5.997 53.375 1.00 8.08 42 ASP B O 1
ATOM 1780 N N . LEU B 1 43 ? 5.229 5.911 53.850 1.00 7.18 43 LEU B N 1
ATOM 1781 C CA . LEU B 1 43 ? 5.624 5.698 52.448 1.00 6.95 43 LEU B CA 1
ATOM 1782 C C . LEU B 1 43 ? 5.415 4.239 52.057 1.00 7.03 43 LEU B C 1
ATOM 1783 O O . LEU B 1 43 ? 5.850 3.352 52.820 1.00 7.18 43 LEU B O 1
ATOM 1788 N N . PRO B 1 44 ? 4.839 3.975 50.873 1.00 7.18 44 PRO B N 1
ATOM 1789 C CA . PRO B 1 44 ? 4.847 2.601 50.378 1.00 7.14 44 PRO B CA 1
ATOM 1790 C C . PRO B 1 44 ? 6.268 2.169 50.048 1.00 6.65 44 PRO B C 1
ATOM 1791 O O . PRO B 1 44 ? 7.165 3.008 49.903 1.00 6.50 44 PRO B O 1
ATOM 1795 N N . HIS B 1 45 ? 6.475 0.875 49.883 1.00 6.37 45 HIS B N 1
ATOM 1796 C CA . HIS B 1 45 ? 7.744 0.442 49.305 1.00 6.37 45 HIS B CA 1
ATOM 1797 C C . HIS B 1 45 ? 7.929 1.103 47.968 1.00 6.23 45 HIS B C 1
ATOM 1798 O O . HIS B 1 45 ? 7.023 1.166 47.117 1.00 6.22 45 HIS B O 1
ATOM 1805 N N . TYR B 1 46 ? 9.153 1.527 47.719 1.00 5.83 46 TYR B N 1
ATOM 1806 C CA . TYR B 1 46 ? 9.473 2.187 46.452 1.00 5.98 46 TYR B CA 1
ATOM 1807 C C . TYR B 1 46 ? 8.987 1.341 45.259 1.00 6.05 46 TYR B C 1
ATOM 1808 O O . TYR B 1 46 ? 9.233 0.143 45.218 1.00 6.11 46 TYR B O 1
ATOM 1817 N N . ASN B 1 47 ? 8.269 1.973 44.340 1.00 6.41 47 ASN B N 1
ATOM 1818 C CA . ASN B 1 47 ? 7.851 1.317 43.106 1.00 6.70 47 ASN B CA 1
ATOM 1819 C C . ASN B 1 47 ? 7.734 2.413 42.079 1.00 7.10 47 ASN B C 1
ATOM 1820 O O . ASN B 1 47 ? 6.904 3.287 42.198 1.00 7.30 47 ASN B O 1
ATOM 1825 N N . ASP B 1 48 ? 8.584 2.347 41.056 1.00 7.52 48 ASP B N 1
ATOM 1826 C CA . ASP B 1 48 ? 8.665 3.423 40.088 1.00 7.92 48 ASP B CA 1
ATOM 1827 C C . ASP B 1 48 ? 7.352 3.610 39.321 1.00 8.25 48 ASP B C 1
ATOM 1828 O O . ASP B 1 48 ? 7.094 4.697 38.841 1.00 8.84 48 ASP B O 1
ATOM 1833 N N . ASP B 1 49 ? 6.557 2.555 39.193 1.00 8.32 49 ASP B N 1
ATOM 1834 C CA . ASP B 1 49 ? 5.254 2.645 38.519 1.00 9.00 49 ASP B CA 1
ATOM 1835 C C . ASP B 1 49 ? 4.316 3.628 39.218 1.00 9.45 49 ASP B C 1
ATOM 1836 O O . ASP B 1 49 ? 3.412 4.169 38.581 1.00 10.44 49 ASP B O 1
ATOM 1841 N N . LEU B 1 50 ? 4.502 3.846 40.506 1.00 9.22 50 LEU B N 1
ATOM 1842 C CA . LEU B 1 50 ? 3.600 4.722 41.272 1.00 9.49 50 LEU B CA 1
ATOM 1843 C C . LEU B 1 50 ? 3.737 6.191 40.943 1.00 10.02 50 LEU B C 1
ATOM 1844 O O . LEU B 1 50 ? 2.853 6.985 41.315 1.00 10.19 50 LEU B O 1
ATOM 1849 N N . TRP B 1 51 ? 4.784 6.568 40.210 1.00 10.16 51 TRP B N 1
ATOM 1850 C CA . TRP B 1 51 ? 4.899 7.971 39.783 1.00 10.81 51 TRP B CA 1
ATOM 1851 C C . TRP B 1 51 ? 3.773 8.356 38.800 1.00 11.87 51 TRP B C 1
ATOM 1852 O O . TRP B 1 51 ? 3.514 9.565 38.609 1.00 13.39 51 TRP B O 1
ATOM 1863 N N . ALA B 1 52 ? 3.047 7.385 38.236 1.00 12.91 52 ALA B N 1
ATOM 1864 C CA . ALA B 1 52 ? 1.864 7.701 37.424 1.00 14.01 52 ALA B CA 1
ATOM 1865 C C . ALA B 1 52 ? 0.796 8.415 38.249 1.00 14.95 52 ALA B C 1
ATOM 1866 O O . ALA B 1 52 ? -0.030 9.147 37.701 1.00 16.03 52 ALA B O 1
ATOM 1868 N N . ASP B 1 53 ? 0.754 8.161 39.545 1.00 15.14 53 ASP B N 1
ATOM 1869 C CA . ASP B 1 53 ? -0.180 8.822 40.422 1.00 15.68 53 ASP B CA 1
ATOM 1870 C C . ASP B 1 53 ? 0.471 8.880 41.797 1.00 14.21 53 ASP B C 1
ATOM 1871 O O . ASP B 1 53 ? 0.176 8.072 42.675 1.00 13.64 53 ASP B O 1
ATOM 1876 N N . ALA B 1 54 ? 1.350 9.855 41.979 1.00 13.40 54 ALA B N 1
ATOM 1877 C CA . ALA B 1 54 ? 2.255 9.820 43.110 1.00 13.31 54 ALA B CA 1
ATOM 1878 C C . ALA B 1 54 ? 1.520 9.793 44.442 1.00 13.41 54 ALA B C 1
ATOM 1879 O O . ALA B 1 54 ? 0.643 10.602 44.679 1.00 13.06 54 ALA B O 1
ATOM 1881 N N . PRO B 1 55 ? 1.963 8.911 45.361 1.00 13.50 55 PRO B N 1
ATOM 1882 C CA . PRO B 1 55 ? 1.368 8.875 46.680 1.00 13.29 55 PRO B CA 1
ATOM 1883 C C . PRO B 1 55 ? 1.494 10.232 47.382 1.00 12.25 55 PRO B C 1
ATOM 1884 O O . PRO B 1 55 ? 2.535 10.881 47.287 1.00 11.22 55 PRO B O 1
ATOM 1888 N N . GLU B 1 56 ? 0.461 10.640 48.093 1.00 12.99 56 GLU B N 1
ATOM 1889 C CA . GLU B 1 56 ? 0.508 11.889 48.843 1.00 12.68 56 GLU B CA 1
ATOM 1890 C C . GLU B 1 56 ? 1.676 11.908 49.813 1.00 11.26 56 GLU B C 1
ATOM 1891 O O . GLU B 1 56 ? 2.300 12.959 50.019 1.00 10.10 56 GLU B O 1
ATOM 1897 N N . SER B 1 57 ? 1.968 10.761 50.415 1.00 10.34 57 SER B N 1
ATOM 1898 C CA . SER B 1 57 ? 3.038 10.690 51.387 1.00 9.44 57 SER B CA 1
ATOM 1899 C C . SER B 1 57 ? 4.372 11.054 50.753 1.00 8.45 57 SER B C 1
ATOM 1900 O O . SER B 1 57 ? 5.209 11.671 51.394 1.00 7.99 57 SER B O 1
ATOM 1903 N N . VAL B 1 58 ? 4.582 10.636 49.505 1.00 8.10 58 VAL B N 1
ATOM 1904 C CA . VAL B 1 58 ? 5.808 10.919 48.804 1.00 7.64 58 VAL B CA 1
ATOM 1905 C C . VAL B 1 58 ? 5.905 12.386 48.476 1.00 7.83 58 VAL B C 1
ATOM 1906 O O . VAL B 1 58 ? 6.945 13.013 48.642 1.00 7.19 58 VAL B O 1
ATOM 1910 N N . LEU B 1 59 ? 4.805 12.967 48.024 1.00 8.27 59 LEU B N 1
ATOM 1911 C CA . LEU B 1 59 ? 4.794 14.403 47.726 1.00 8.81 59 LEU B CA 1
ATOM 1912 C C . LEU B 1 59 ? 5.086 15.243 48.950 1.00 8.92 59 LEU B C 1
ATOM 1913 O O . LEU B 1 59 ? 5.819 16.231 48.885 1.00 9.11 59 LEU B O 1
ATOM 1918 N N . ARG B 1 60 ? 4.485 14.873 50.074 1.00 9.48 60 ARG B N 1
ATOM 1919 C CA . ARG B 1 60 ? 4.679 15.578 51.342 1.00 10.24 60 ARG B CA 1
ATOM 1920 C C . ARG B 1 60 ? 6.139 15.475 51.835 1.00 8.84 60 ARG B C 1
ATOM 1921 O O . ARG B 1 60 ? 6.720 16.439 52.368 1.00 8.57 60 ARG B O 1
ATOM 1929 N N . LEU B 1 61 ? 6.714 14.283 51.693 1.00 7.64 61 LEU B N 1
ATOM 1930 C CA . LEU B 1 61 ? 8.070 14.028 52.069 1.00 7.25 61 LEU B CA 1
ATOM 1931 C C . LEU B 1 61 ? 8.989 14.998 51.336 1.00 6.88 61 LEU B C 1
ATOM 1932 O O . LEU B 1 61 ? 9.796 15.697 51.952 1.00 6.35 61 LEU B O 1
ATOM 1937 N N . LYS B 1 62 ? 8.850 15.052 50.025 1.00 6.74 62 LYS B N 1
ATOM 1938 C CA . LYS B 1 62 ? 9.731 15.869 49.208 1.00 6.75 62 LYS B CA 1
ATOM 1939 C C . LYS B 1 62 ? 9.509 17.354 49.521 1.00 7.18 62 LYS B C 1
ATOM 1940 O O . LYS B 1 62 ? 10.440 18.133 49.634 1.00 6.80 62 LYS B O 1
ATOM 1946 N N . ASP B 1 63 ? 8.255 17.763 49.646 1.00 8.14 63 ASP B N 1
ATOM 1947 C CA . ASP B 1 63 ? 7.955 19.164 49.969 1.00 9.10 63 ASP B CA 1
ATOM 1948 C C . ASP B 1 63 ? 8.626 19.564 51.290 1.00 8.95 63 ASP B C 1
ATOM 1949 O O . ASP B 1 63 ? 9.241 20.630 51.385 1.00 8.43 63 ASP B O 1
ATOM 1957 N N . ARG B 1 64 ? 8.514 18.737 52.312 1.00 8.52 64 ARG B N 1
ATOM 1958 C CA . ARG B 1 64 ? 9.120 19.120 53.585 1.00 8.76 64 ARG B CA 1
ATOM 1959 C C . ARG B 1 64 ? 10.639 19.191 53.528 1.00 8.06 64 ARG B C 1
ATOM 1960 O O . ARG B 1 64 ? 11.248 20.128 54.021 1.00 8.01 64 ARG B O 1
ATOM 1968 N N . ILE B 1 65 ? 11.277 18.234 52.871 1.00 7.22 65 ILE B N 1
ATOM 1969 C CA . ILE B 1 65 ? 12.738 18.280 52.737 1.00 6.72 65 ILE B CA 1
ATOM 1970 C C . ILE B 1 65 ? 13.128 19.554 52.001 1.00 6.93 65 ILE B C 1
ATOM 1971 O O . ILE B 1 65 ? 14.027 20.278 52.395 1.00 6.46 65 ILE B O 1
ATOM 1976 N N . GLU B 1 66 ? 12.451 19.839 50.884 1.00 7.33 66 GLU B N 1
ATOM 1977 C CA . GLU B 1 66 ? 12.826 20.995 50.078 1.00 8.10 66 GLU B CA 1
ATOM 1978 C C . GLU B 1 66 ? 12.629 22.293 50.819 1.00 8.81 66 GLU B C 1
ATOM 1979 O O . GLU B 1 66 ? 13.450 23.224 50.648 1.00 8.92 66 GLU B O 1
ATOM 1985 N N . HIS B 1 67 ? 11.617 22.361 51.655 1.00 9.18 67 HIS B N 1
ATOM 1986 C CA . HIS B 1 67 ? 11.362 23.563 52.421 1.00 10.54 67 HIS B CA 1
ATOM 1987 C C . HIS B 1 67 ? 12.076 23.642 53.742 1.00 10.57 67 HIS B C 1
ATOM 1988 O O . HIS B 1 67 ? 11.804 24.532 54.524 1.00 13.18 67 HIS B O 1
ATOM 1995 N N . SER B 1 68 ? 12.951 22.696 54.036 1.00 9.21 68 SER B N 1
ATOM 1996 C CA . SER B 1 68 ? 13.734 22.728 55.274 1.00 8.80 68 SER B CA 1
ATOM 1997 C C . SER B 1 68 ? 15.149 23.158 55.008 1.00 8.54 68 SER B C 1
ATOM 1998 O O . SER B 1 68 ? 15.736 22.811 53.984 1.00 9.02 68 SER B O 1
ATOM 2001 N N . ASP B 1 69 ? 15.759 23.828 55.990 1.00 8.13 69 ASP B N 1
ATOM 2002 C CA . ASP B 1 69 ? 17.164 24.271 55.878 1.00 8.13 69 ASP B CA 1
ATOM 2003 C C . ASP B 1 69 ? 18.166 23.123 56.006 1.00 7.83 69 ASP B C 1
ATOM 2004 O O . ASP B 1 69 ? 19.290 23.210 55.542 1.00 8.70 69 ASP B O 1
ATOM 2009 N N . ALA B 1 70 ? 17.743 22.039 56.638 1.00 6.98 70 ALA B N 1
ATOM 2010 C CA . ALA B 1 70 ? 18.664 20.944 56.953 1.00 6.56 70 ALA B CA 1
ATOM 2011 C C . ALA B 1 70 ? 17.904 19.660 57.163 1.00 6.34 70 ALA B C 1
ATOM 2012 O O . ALA B 1 70 ? 16.679 19.667 57.222 1.00 6.24 70 ALA B O 1
ATOM 2014 N N . VAL B 1 71 ? 18.656 18.569 57.254 1.00 6.07 71 VAL B N 1
ATOM 2015 C CA . VAL B 1 71 ? 18.136 17.233 57.470 1.00 6.00 71 VAL B CA 1
ATOM 2016 C C . VAL B 1 71 ? 18.881 16.610 58.632 1.00 5.97 71 VAL B C 1
ATOM 2017 O O . VAL B 1 71 ? 20.092 16.774 58.761 1.00 6.32 71 VAL B O 1
ATOM 2024 N N . LEU B 1 72 ? 18.125 15.919 59.490 1.00 6.07 72 LEU B N 1
ATOM 2025 C CA . LEU B 1 72 ? 18.657 15.144 60.626 1.00 5.84 72 LEU B CA 1
ATOM 2026 C C . LEU B 1 72 ? 18.082 13.765 60.592 1.00 5.83 72 LEU B C 1
ATOM 2027 O O . LEU B 1 72 ? 16.865 13.603 60.507 1.00 6.13 72 LEU B O 1
ATOM 2032 N N . ALA B 1 73 ? 18.944 12.741 60.647 1.00 5.66 73 ALA B N 1
ATOM 2033 C CA . ALA B 1 73 ? 18.487 11.352 60.740 1.00 5.99 73 ALA B CA 1
ATOM 2034 C C . ALA B 1 73 ? 18.878 10.771 62.064 1.00 6.16 73 ALA B C 1
ATOM 2035 O O . ALA B 1 73 ? 20.010 10.969 62.495 1.00 6.72 73 ALA B O 1
ATOM 2037 N N . ILE B 1 74 ? 17.918 10.136 62.725 1.00 6.12 74 ILE B N 1
ATOM 2038 C CA . ILE B 1 74 ? 18.102 9.554 64.030 1.00 6.25 74 ILE B CA 1
ATOM 2039 C C . ILE B 1 74 ? 17.766 8.072 63.890 1.00 6.02 74 ILE B C 1
ATOM 2040 O O . ILE B 1 74 ? 16.581 7.731 63.691 1.00 6.07 74 ILE B O 1
ATOM 2045 N N . THR B 1 75 ? 18.785 7.218 63.914 1.00 5.41 75 THR B N 1
ATOM 2046 C CA . THR B 1 75 ? 18.605 5.826 63.473 1.00 5.49 75 THR B CA 1
ATOM 2047 C C . THR B 1 75 ? 18.955 4.799 64.519 1.00 5.34 75 THR B C 1
ATOM 2048 O O . THR B 1 75 ? 20.011 4.873 65.135 1.00 5.17 75 THR B O 1
ATOM 2052 N N . PRO B 1 76 ? 18.110 3.754 64.642 1.00 5.45 76 PRO B N 1
ATOM 2053 C CA . PRO B 1 76 ? 18.583 2.553 65.324 1.00 5.49 76 PRO B CA 1
ATOM 2054 C C . PRO B 1 76 ? 19.476 1.742 64.416 1.00 5.07 76 PRO B C 1
ATOM 2055 O O . PRO B 1 76 ? 19.642 2.070 63.241 1.00 4.96 76 PRO B O 1
ATOM 2059 N N . GLU B 1 77 ? 20.102 0.715 65.001 1.00 4.91 77 GLU B N 1
ATOM 2060 C CA . GLU B 1 77 ? 20.886 -0.261 64.255 1.00 4.91 77 GLU B CA 1
ATOM 2061 C C . GLU B 1 77 ? 20.164 -1.575 64.272 1.00 4.92 77 GLU B C 1
ATOM 2062 O O . GLU B 1 77 ? 19.839 -2.135 65.341 1.00 5.06 77 GLU B O 1
ATOM 2068 N N . TYR B 1 78 ? 19.907 -2.088 63.065 1.00 4.83 78 TYR B N 1
ATOM 2069 C CA . TYR B 1 78 ? 19.365 -3.429 62.857 1.00 5.07 78 TYR B CA 1
ATOM 2070 C C . TYR B 1 78 ? 20.390 -4.261 62.068 1.00 5.00 78 TYR B C 1
ATOM 2071 O O . TYR B 1 78 ? 20.700 -3.918 60.925 1.00 4.98 78 TYR B O 1
ATOM 2080 N N . ASN B 1 79 ? 20.912 -5.328 62.656 1.00 5.21 79 ASN B N 1
ATOM 2081 C CA . ASN B 1 79 ? 21.817 -6.217 61.990 1.00 5.19 79 ASN B CA 1
ATOM 2082 C C . ASN B 1 79 ? 22.985 -5.462 61.366 1.00 5.03 79 ASN B C 1
ATOM 2083 O O . ASN B 1 79 ? 23.394 -5.720 60.248 1.00 5.07 79 ASN B O 1
ATOM 2088 N N . ARG B 1 80 ? 23.501 -4.526 62.160 1.00 4.92 80 ARG B N 1
ATOM 2089 C CA . ARG B 1 80 ? 24.744 -3.804 61.826 1.00 5.03 80 ARG B CA 1
ATOM 2090 C C . ARG B 1 80 ? 24.647 -2.849 60.672 1.00 4.85 80 ARG B C 1
ATOM 2091 O O . ARG B 1 80 ? 25.675 -2.368 60.178 1.00 5.15 80 ARG B O 1
ATOM 2099 N N . SER B 1 81 ? 23.414 -2.465 60.304 1.00 4.83 81 SER B N 1
ATOM 2100 C CA . SER B 1 81 ? 23.213 -1.320 59.469 1.00 4.86 81 SER B CA 1
ATOM 2101 C C . SER B 1 81 ? 21.923 -0.636 59.900 1.00 4.64 81 SER B C 1
ATOM 2102 O O . SER B 1 81 ? 21.400 -0.931 60.971 1.00 4.96 81 SER B O 1
ATOM 2105 N N . TYR B 1 82 ? 21.436 0.303 59.138 1.00 4.49 82 TYR B N 1
ATOM 2106 C CA . TYR B 1 82 ? 20.262 1.075 59.497 1.00 4.66 82 TYR B CA 1
ATOM 2107 C C . TYR B 1 82 ? 19.028 0.451 58.842 1.00 4.83 82 TYR B C 1
ATOM 2108 O O . TYR B 1 82 ? 19.122 -0.395 57.954 1.00 4.70 82 TYR B O 1
ATOM 2117 N N . PRO B 1 83 ? 17.831 0.828 59.299 1.00 4.93 83 PRO B N 1
ATOM 2118 C CA . PRO B 1 83 ? 16.590 0.234 58.792 1.00 5.02 83 PRO B CA 1
ATOM 2119 C C . PRO B 1 83 ? 16.272 0.608 57.358 1.00 4.72 83 PRO B C 1
ATOM 2120 O O . PRO B 1 83 ? 16.436 1.761 56.923 1.00 4.63 83 PRO B O 1
ATOM 2124 N N . GLY B 1 84 ? 15.760 -0.383 56.629 1.00 4.72 84 GLY B N 1
ATOM 2125 C CA . GLY B 1 84 ? 15.358 -0.162 55.261 1.00 4.58 84 GLY B CA 1
ATOM 2126 C C . GLY B 1 84 ? 14.331 0.925 55.077 1.00 4.71 84 GLY B C 1
ATOM 2127 O O . GLY B 1 84 ? 14.300 1.563 54.037 1.00 4.77 84 GLY B O 1
ATOM 2136 N N . ILE B 1 86 ? 14.315 3.769 56.294 1.00 4.62 86 ILE B N 1
ATOM 2137 C CA . ILE B 1 86 ? 15.009 5.030 56.029 1.00 4.63 86 ILE B CA 1
ATOM 2138 C C . ILE B 1 86 ? 15.510 5.083 54.606 1.00 4.57 86 ILE B C 1
ATOM 2139 O O . ILE B 1 86 ? 15.341 6.078 53.918 1.00 4.84 86 ILE B O 1
ATOM 2144 N N . LYS B 1 87 ? 16.128 4.003 54.124 1.00 4.46 87 LYS B N 1
ATOM 2145 C CA . LYS B 1 87 ? 16.643 3.978 52.757 1.00 4.57 87 LYS B CA 1
ATOM 2146 C C . LYS B 1 87 ? 15.491 4.192 51.762 1.00 4.55 87 LYS B C 1
ATOM 2147 O O . LYS B 1 87 ? 15.637 4.869 50.726 1.00 4.82 87 LYS B O 1
ATOM 2153 N N . ASN B 1 88 ? 14.337 3.587 52.066 1.00 4.44 88 ASN B N 1
ATOM 2154 C CA . ASN B 1 88 ? 13.152 3.744 51.182 1.00 4.56 88 ASN B CA 1
ATOM 2155 C C . ASN B 1 88 ? 12.766 5.213 51.054 1.00 4.52 88 ASN B C 1
ATOM 2156 O O . ASN B 1 88 ? 12.433 5.675 49.972 1.00 4.61 88 ASN B O 1
ATOM 2161 N N . ALA B 1 89 ? 12.821 5.943 52.160 1.00 4.45 89 ALA B N 1
ATOM 2162 C CA . ALA B 1 89 ? 12.551 7.388 52.153 1.00 4.50 89 ALA B CA 1
ATOM 2163 C C . ALA B 1 89 ? 13.597 8.181 51.399 1.00 4.59 89 ALA B C 1
ATOM 2164 O O . ALA B 1 89 ? 13.270 9.083 50.600 1.00 4.90 89 ALA B O 1
ATOM 2166 N N . ILE B 1 90 ? 14.865 7.814 51.598 1.00 4.51 90 ILE B N 1
ATOM 2167 C CA . ILE B 1 90 ? 15.934 8.442 50.872 1.00 4.53 90 ILE B CA 1
ATOM 2168 C C . ILE B 1 90 ? 15.648 8.297 49.371 1.00 4.49 90 ILE B C 1
ATOM 2169 O O . ILE B 1 90 ? 15.699 9.269 48.592 1.00 4.50 90 ILE B O 1
ATOM 2174 N N . ASP B 1 91 ? 15.363 7.077 48.931 1.00 4.41 91 ASP B N 1
ATOM 2175 C CA . ASP B 1 91 ? 15.201 6.796 47.499 1.00 4.55 91 ASP B CA 1
ATOM 2176 C C . ASP B 1 91 ? 13.959 7.517 46.941 1.00 4.72 91 ASP B C 1
ATOM 2177 O O . ASP B 1 91 ? 14.041 8.151 45.910 1.00 4.75 91 ASP B O 1
ATOM 2182 N N . TRP B 1 92 ? 12.832 7.483 47.650 1.00 4.84 92 TRP B N 1
ATOM 2183 C CA . TRP B 1 92 ? 11.664 8.206 47.157 1.00 5.06 92 TRP B CA 1
ATOM 2184 C C . TRP B 1 92 ? 11.978 9.667 46.892 1.00 5.12 92 TRP B C 1
ATOM 2185 O O . TRP B 1 92 ? 11.566 10.227 45.867 1.00 5.34 92 TRP B O 1
ATOM 2196 N N . ALA B 1 93 ? 12.657 10.319 47.822 1.00 5.01 93 ALA B N 1
ATOM 2197 C CA . ALA B 1 93 ? 12.863 11.768 47.690 1.00 5.40 93 ALA B CA 1
ATOM 2198 C C . ALA B 1 93 ? 13.910 12.165 46.681 1.00 5.40 93 ALA B C 1
ATOM 2199 O O . ALA B 1 93 ? 13.957 13.327 46.293 1.00 5.33 93 ALA B O 1
ATOM 2201 N N . THR B 1 94 ? 14.701 11.204 46.176 1.00 5.46 94 THR B N 1
ATOM 2202 C CA . THR B 1 94 ? 15.598 11.505 45.065 1.00 5.77 94 THR B CA 1
ATOM 2203 C C . THR B 1 94 ? 14.912 11.525 43.730 1.00 6.24 94 THR B C 1
ATOM 2204 O O . THR B 1 94 ? 15.521 11.959 42.772 1.00 6.36 94 THR B O 1
ATOM 2208 N N . ARG B 1 95 ? 13.675 11.080 43.648 1.00 6.70 95 ARG B N 1
ATOM 2209 C CA . ARG B 1 95 ? 12.951 10.930 42.396 1.00 7.48 95 ARG B CA 1
ATOM 2210 C C . ARG B 1 95 ? 11.777 11.914 42.278 1.00 7.79 95 ARG B C 1
ATOM 2211 O O . ARG B 1 95 ? 11.380 12.516 43.255 1.00 7.10 95 ARG B O 1
ATOM 2219 N N . PRO B 1 96 ? 11.284 12.151 41.056 1.00 8.92 96 PRO B N 1
ATOM 2220 C CA . PRO B 1 96 ? 11.709 11.623 39.767 1.00 9.56 96 PRO B CA 1
ATOM 2221 C C . PRO B 1 96 ? 13.145 12.012 39.419 1.00 9.66 96 PRO B C 1
ATOM 2222 O O . PRO B 1 96 ? 13.710 12.927 39.997 1.00 8.64 96 PRO B O 1
ATOM 2226 N N . TYR B 1 97 ? 13.710 11.323 38.423 1.00 10.39 97 TYR B N 1
ATOM 2227 C CA . TYR B 1 97 ? 15.028 11.664 37.932 1.00 11.31 97 TYR B CA 1
ATOM 2228 C C . TYR B 1 97 ? 15.103 13.162 37.596 1.00 10.34 97 TYR B C 1
ATOM 2229 O O . TYR B 1 97 ? 14.204 13.729 36.943 1.00 10.27 97 TYR B O 1
ATOM 2238 N N . GLY B 1 98 ? 16.151 13.793 38.121 1.00 9.20 98 GLY B N 1
ATOM 2239 C CA . GLY B 1 98 ? 16.356 15.223 37.955 1.00 9.03 98 GLY B CA 1
ATOM 2240 C C . GLY B 1 98 ? 15.757 16.068 39.078 1.00 8.46 98 GLY B C 1
ATOM 2241 O O . GLY B 1 98 ? 15.917 17.268 39.086 1.00 9.13 98 GLY B O 1
ATOM 2242 N N . GLN B 1 99 ? 15.097 15.416 40.038 1.00 7.81 99 GLN B N 1
ATOM 2243 C CA . GLN B 1 99 ? 14.350 16.111 41.093 1.00 7.78 99 GLN B CA 1
ATOM 2244 C C . GLN B 1 99 ? 14.778 15.606 42.449 1.00 7.82 99 GLN B C 1
ATOM 2245 O O . GLN B 1 99 ? 13.951 15.260 43.261 1.00 8.39 99 GLN B O 1
ATOM 2251 N N . ASN B 1 100 ? 16.073 15.586 42.715 1.00 7.06 100 ASN B N 1
ATOM 2252 C CA . ASN B 1 100 ? 16.559 15.070 43.985 1.00 6.70 100 ASN B CA 1
ATOM 2253 C C . ASN B 1 100 ? 16.375 16.105 45.084 1.00 6.49 100 ASN B C 1
ATOM 2254 O O . ASN B 1 100 ? 17.135 17.090 45.167 1.00 6.86 100 ASN B O 1
ATOM 2259 N N . SER B 1 101 ? 15.453 15.846 45.999 1.00 6.21 101 SER B N 1
ATOM 2260 C CA . SER B 1 101 ? 15.144 16.809 47.049 1.00 6.06 101 SER B CA 1
ATOM 2261 C C . SER B 1 101 ? 16.264 17.015 48.042 1.00 5.88 101 SER B C 1
ATOM 2262 O O . SER B 1 101 ? 16.339 18.039 48.688 1.00 5.69 101 SER B O 1
ATOM 2265 N N . TRP B 1 102 ? 17.135 16.016 48.186 1.00 5.73 102 TRP B N 1
ATOM 2266 C CA . TRP B 1 102 ? 18.187 16.081 49.204 1.00 5.78 102 TRP B CA 1
ATOM 2267 C C . TRP B 1 102 ? 19.380 16.962 48.806 1.00 6.35 102 TRP B C 1
ATOM 2268 O O . TRP B 1 102 ? 20.182 17.327 49.663 1.00 6.15 102 TRP B O 1
ATOM 2279 N N . LYS B 1 103 ? 19.519 17.284 47.534 1.00 7.59 103 LYS B N 1
ATOM 2280 C CA . LYS B 1 103 ? 20.740 17.863 47.022 1.00 8.60 103 LYS B CA 1
ATOM 2281 C C . LYS B 1 103 ? 21.061 19.156 47.715 1.00 8.28 103 LYS B C 1
ATOM 2282 O O . LYS B 1 103 ? 20.254 20.086 47.809 1.00 8.10 103 LYS B O 1
ATOM 2288 N N . GLY B 1 104 ? 22.277 19.247 48.214 1.00 7.47 104 GLY B N 1
ATOM 2289 C CA . GLY B 1 104 ? 22.766 20.452 48.860 1.00 7.46 104 GLY B CA 1
ATOM 2290 C C . GLY B 1 104 ? 22.340 20.680 50.280 1.00 7.34 104 GLY B C 1
ATOM 2291 O O . GLY B 1 104 ? 22.753 21.624 50.924 1.00 7.14 104 GLY B O 1
ATOM 2292 N N . LYS B 1 105 ? 21.513 19.788 50.827 1.00 7.00 105 LYS B N 1
ATOM 2293 C CA . LYS B 1 105 ? 21.016 20.023 52.197 1.00 6.97 105 LYS B CA 1
ATOM 2294 C C . LYS B 1 105 ? 22.080 19.689 53.226 1.00 6.89 105 LYS B C 1
ATOM 2295 O O . LYS B 1 105 ? 22.636 18.592 53.185 1.00 6.65 105 LYS B O 1
ATOM 23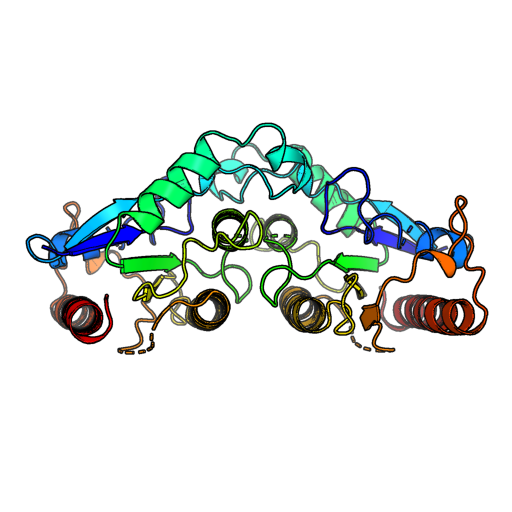01 N N . PRO B 1 106 ? 22.387 20.595 54.161 1.00 6.85 106 PRO B N 1
ATOM 2302 C CA . PRO B 1 106 ? 23.241 20.211 55.294 1.00 6.71 106 PRO B CA 1
ATOM 2303 C C . PRO B 1 106 ? 22.550 19.109 56.064 1.00 6.17 106 PRO B C 1
ATOM 2304 O O . PRO B 1 106 ? 21.339 19.189 56.265 1.00 6.18 106 PRO B O 1
ATOM 2308 N N . ALA B 1 107 ? 23.320 18.107 56.504 1.00 5.65 107 ALA B N 1
ATOM 2309 C CA . ALA B 1 107 ? 22.772 16.977 57.189 1.00 5.51 107 ALA B CA 1
ATOM 2310 C C . ALA B 1 107 ? 23.620 16.536 58.334 1.00 5.52 107 ALA B C 1
ATOM 2311 O O . ALA B 1 107 ? 24.832 16.807 58.382 1.00 5.70 107 ALA B O 1
ATOM 2313 N N . ALA B 1 108 ? 22.994 15.810 59.234 1.00 5.32 108 ALA B N 1
ATOM 2314 C CA . ALA B 1 108 ? 23.696 15.113 60.296 1.00 5.17 108 ALA B CA 1
ATOM 2315 C C . ALA B 1 108 ? 22.981 13.833 60.628 1.00 5.04 108 ALA B C 1
ATOM 2316 O O . ALA B 1 108 ? 21.780 13.693 60.376 1.00 5.22 108 ALA B O 1
ATOM 2318 N N . VAL B 1 109 ? 23.728 12.920 61.237 1.00 4.86 109 VAL B N 1
ATOM 2319 C CA . VAL B 1 109 ? 23.227 11.635 61.667 1.00 4.79 109 VAL B CA 1
ATOM 2320 C C . VAL B 1 109 ? 23.608 11.396 63.128 1.00 4.96 109 VAL B C 1
ATOM 2321 O O . VAL B 1 109 ? 24.707 11.692 63.542 1.00 4.95 109 VAL B O 1
ATOM 2325 N N . ILE B 1 110 ? 22.664 10.826 63.857 1.00 4.98 110 ILE B N 1
ATOM 2326 C CA . ILE B 1 110 ? 22.827 10.405 65.220 1.00 5.33 110 ILE B CA 1
ATOM 2327 C C . ILE B 1 110 ? 21.959 9.165 65.411 1.00 5.44 110 ILE B C 1
ATOM 2328 O O . ILE B 1 110 ? 21.202 8.776 64.540 1.00 5.61 110 ILE B O 1
ATOM 2333 N N . GLY B 1 111 ? 22.060 8.490 66.554 1.00 5.53 111 GLY B N 1
ATOM 2334 C CA . GLY B 1 111 ? 21.231 7.305 66.815 1.00 5.51 111 GLY B CA 1
ATOM 2335 C C . GLY B 1 111 ? 21.623 6.729 68.155 1.00 5.60 111 GLY B C 1
ATOM 2336 O O . GLY B 1 111 ? 22.623 7.096 68.747 1.00 5.58 111 GLY B O 1
ATOM 2337 N N . THR B 1 112 ? 20.779 5.820 68.615 1.00 5.62 112 THR B N 1
ATOM 2338 C CA . THR B 1 112 ? 20.960 5.169 69.903 1.00 5.91 112 THR B CA 1
ATOM 2339 C C . THR B 1 112 ? 20.562 3.703 69.877 1.00 6.11 112 THR B C 1
ATOM 2340 O O . THR B 1 112 ? 19.711 3.282 69.084 1.00 5.97 112 THR B O 1
ATOM 2344 N N . SER B 1 113 ? 21.266 2.965 70.706 1.00 6.39 113 SER B N 1
ATOM 2345 C CA . SER B 1 113 ? 21.018 1.579 71.000 1.00 6.77 113 SER B CA 1
ATOM 2346 C C . SER B 1 113 ? 21.113 1.359 72.489 1.00 7.06 113 SER B C 1
ATOM 2347 O O . SER B 1 113 ? 21.865 2.044 73.151 1.00 7.05 113 SER B O 1
ATOM 2350 N N . PRO B 1 114 ? 20.416 0.355 73.010 1.00 7.35 114 PRO B N 1
ATOM 2351 C CA . PRO B 1 114 ? 20.695 -0.040 74.401 1.00 7.98 114 PRO B CA 1
ATOM 2352 C C . PRO B 1 114 ? 22.119 -0.601 74.602 1.00 8.28 114 PRO B C 1
ATOM 2353 O O . PRO B 1 114 ? 22.638 -0.590 75.716 1.00 8.99 114 PRO B O 1
ATOM 2357 N N . GLY B 1 115 ? 22.706 -1.129 73.541 1.00 8.43 115 GLY B N 1
ATOM 2358 C CA . GLY B 1 115 ? 24.071 -1.674 73.606 1.00 8.78 115 GLY B CA 1
ATOM 2359 C C . GLY B 1 115 ? 25.152 -0.593 73.512 1.00 8.89 115 GLY B C 1
ATOM 2360 O O . GLY B 1 115 ? 24.920 0.535 73.058 1.00 8.34 115 GLY B O 1
ATOM 2361 N N . VAL B 1 116 ? 26.376 -0.980 73.889 1.00 9.34 116 VAL B N 1
ATOM 2362 C CA . VAL B 1 116 ? 27.470 -0.053 73.956 1.00 9.27 116 VAL B CA 1
ATOM 2363 C C . VAL B 1 116 ? 27.929 0.498 72.611 1.00 8.52 116 VAL B C 1
ATOM 2364 O O . VAL B 1 116 ? 28.539 1.551 72.573 1.00 8.67 116 VAL B O 1
ATOM 2368 N N . ILE B 1 117 ? 27.623 -0.198 71.526 1.00 8.06 117 ILE B N 1
ATOM 2369 C CA . ILE B 1 117 ? 28.031 0.246 70.205 1.00 7.74 117 ILE B CA 1
ATOM 2370 C C . ILE B 1 117 ? 27.254 1.509 69.766 1.00 7.21 117 ILE B C 1
ATOM 2371 O O . ILE B 1 117 ? 27.715 2.229 68.914 1.00 7.00 117 ILE B O 1
ATOM 2376 N N . GLY B 1 118 ? 26.084 1.770 70.352 1.00 6.90 118 GLY B N 1
ATOM 2377 C CA . GLY B 1 118 ? 25.430 3.033 70.145 1.00 6.61 118 GLY B CA 1
ATOM 2378 C C . GLY B 1 118 ? 25.035 3.294 68.710 1.00 6.07 118 GLY B C 1
ATOM 2379 O O . GLY B 1 118 ? 25.036 4.420 68.251 1.00 6.44 118 GLY B O 1
ATOM 2380 N N . ALA B 1 119 ? 24.683 2.228 68.010 1.00 5.66 119 ALA B N 1
ATOM 2381 C CA . ALA B 1 119 ? 24.258 2.287 66.622 1.00 5.23 119 ALA B CA 1
ATOM 2382 C C . ALA B 1 119 ? 25.319 2.828 65.662 1.00 5.11 119 ALA B C 1
ATOM 2383 O O . ALA B 1 119 ? 25.001 3.299 64.573 1.00 4.87 119 ALA B O 1
ATOM 2385 N N . ALA B 1 120 ? 26.590 2.688 66.021 1.00 5.06 120 ALA B N 1
ATOM 2386 C CA . ALA B 1 120 ? 27.665 3.246 65.184 1.00 5.26 120 ALA B CA 1
ATOM 2387 C C . ALA B 1 120 ? 27.748 2.667 63.811 1.00 5.38 120 ALA B C 1
ATOM 2388 O O . ALA B 1 120 ? 28.037 3.393 62.875 1.00 5.51 120 ALA B O 1
ATOM 2390 N N . LEU B 1 121 ? 27.513 1.367 63.656 1.00 5.59 121 LEU B N 1
ATOM 2391 C CA . LEU B 1 121 ? 27.581 0.777 62.291 1.00 5.89 121 LEU B CA 1
ATOM 2392 C C . LEU B 1 121 ? 26.437 1.253 61.397 1.00 5.69 121 LEU B C 1
ATOM 2393 O O . LEU B 1 121 ? 26.634 1.530 60.221 1.00 6.23 121 LEU B O 1
ATOM 2398 N N . ALA B 1 122 ? 25.226 1.352 61.953 1.00 5.30 122 ALA B N 1
ATOM 2399 C CA . ALA B 1 122 ? 24.093 1.927 61.231 1.00 5.21 122 ALA B CA 1
ATOM 2400 C C . ALA B 1 122 ? 24.420 3.350 60.824 1.00 4.98 122 ALA B C 1
ATOM 2401 O O . ALA B 1 122 ? 24.125 3.779 59.714 1.00 5.05 122 ALA B O 1
ATOM 2403 N N . GLN B 1 123 ? 24.984 4.121 61.753 1.00 4.86 123 GLN B N 1
ATOM 2404 C CA . GLN B 1 123 ? 25.244 5.529 61.490 1.00 4.88 123 GLN B CA 1
ATOM 2405 C C . GLN B 1 123 ? 26.251 5.725 60.378 1.00 4.79 123 GLN B C 1
ATOM 2406 O O . GLN B 1 123 ? 26.095 6.614 59.548 1.00 4.95 123 GLN B O 1
ATOM 2412 N N . ALA B 1 124 ? 27.293 4.926 60.375 1.00 5.00 124 ALA B N 1
ATOM 2413 C CA . ALA B 1 124 ? 28.291 5.071 59.345 1.00 5.02 124 ALA B CA 1
ATOM 2414 C C . ALA B 1 124 ? 27.695 4.810 57.984 1.00 5.14 124 ALA B C 1
ATOM 2415 O O . ALA B 1 124 ? 27.966 5.555 57.008 1.00 5.00 124 ALA B O 1
ATOM 2417 N N . ARG B 1 125 ? 26.877 3.781 57.881 1.00 5.26 125 ARG B N 1
ATOM 2418 C CA . ARG B 1 125 ? 26.240 3.460 56.599 1.00 5.38 125 ARG B CA 1
ATOM 2419 C C . ARG B 1 125 ? 25.244 4.536 56.160 1.00 4.97 125 ARG B C 1
ATOM 2420 O O . ARG B 1 125 ? 25.157 4.887 54.966 1.00 4.89 125 ARG B O 1
ATOM 2433 N N . LEU B 1 126 ? 24.514 5.098 57.109 1.00 4.70 126 LEU B N 1
ATOM 2434 C CA . LEU B 1 126 ? 23.538 6.114 56.793 1.00 4.70 126 LEU B CA 1
ATOM 2435 C C . LEU B 1 126 ? 24.198 7.416 56.397 1.00 4.84 126 LEU B C 1
ATOM 2436 O O . LEU B 1 126 ? 23.761 8.085 55.479 1.00 4.62 126 LEU B O 1
ATOM 2441 N N . LYS B 1 127 ? 25.275 7.777 57.079 1.00 4.89 127 LYS B N 1
ATOM 2442 C CA . LYS B 1 127 ? 26.111 8.916 56.635 1.00 5.18 127 LYS B CA 1
ATOM 2443 C C . LYS B 1 127 ? 26.563 8.727 55.203 1.00 5.26 127 LYS B C 1
ATOM 2444 O O . LYS B 1 127 ? 26.447 9.649 54.391 1.00 5.10 127 LYS B O 1
ATOM 2450 N N . ASN B 1 128 ? 27.050 7.541 54.858 1.00 5.43 128 ASN B N 1
ATOM 2451 C CA . ASN B 1 128 ? 27.504 7.301 53.481 1.00 6.31 128 ASN B CA 1
ATOM 2452 C C . ASN B 1 128 ? 26.377 7.417 52.479 1.00 5.67 128 ASN B C 1
ATOM 2453 O O . ASN B 1 128 ? 26.538 8.037 51.423 1.00 5.31 128 ASN B O 1
ATOM 2458 N N . ASP B 1 129 ? 25.241 6.820 52.786 1.00 5.33 129 ASP B N 1
ATOM 2459 C CA . ASP B 1 129 ? 24.124 6.812 51.838 1.00 5.14 129 ASP B CA 1
ATOM 2460 C C . ASP B 1 129 ? 23.505 8.189 51.645 1.00 5.03 129 ASP B C 1
ATOM 2461 O O . ASP B 1 129 ? 23.122 8.544 50.544 1.00 5.31 129 ASP B O 1
ATOM 2466 N N . LEU B 1 130 ? 23.444 8.989 52.713 1.00 4.85 130 LEU B N 1
ATOM 2467 C CA . LEU B 1 130 ? 22.963 10.369 52.603 1.00 4.96 130 LEU B CA 1
ATOM 2468 C C . LEU B 1 130 ? 24.003 11.251 51.878 1.00 4.95 130 LEU B C 1
ATOM 2469 O O . LEU B 1 130 ? 23.653 12.149 51.111 1.00 4.97 130 LEU B O 1
ATOM 2474 N N . LEU B 1 131 ? 25.295 11.003 52.092 1.00 5.02 131 LEU B N 1
ATOM 2475 C CA . LEU B 1 131 ? 26.334 11.703 51.327 1.00 5.36 131 LEU B CA 1
ATOM 2476 C C . LEU B 1 131 ? 26.123 11.410 49.818 1.00 5.38 131 LEU B C 1
ATOM 2477 O O . LEU B 1 131 ? 26.276 12.297 48.979 1.00 5.70 131 LEU B O 1
ATOM 2482 N N . HIS B 1 132 ? 25.808 10.174 49.474 1.00 5.38 132 HIS B N 1
ATOM 2483 C CA . HIS B 1 132 ? 25.709 9.759 48.081 1.00 5.68 132 HIS B CA 1
ATOM 2484 C C . HIS B 1 132 ? 24.462 10.286 47.377 1.00 5.91 132 HIS B C 1
ATOM 2485 O O . HIS B 1 132 ? 24.402 10.171 46.142 1.00 7.18 132 HIS B O 1
ATOM 2492 N N . VAL B 1 133 ? 23.527 10.897 48.115 1.00 5.55 133 VAL B N 1
ATOM 2493 C CA . VAL B 1 133 ? 22.415 11.639 47.512 1.00 5.70 133 VAL B CA 1
ATOM 2494 C C . VAL B 1 133 ? 22.596 13.150 47.629 1.00 5.54 133 VAL B C 1
ATOM 2495 O O . VAL B 1 133 ? 21.669 13.921 47.385 1.00 6.19 133 VAL B O 1
ATOM 2499 N N . GLY B 1 134 ? 23.809 13.595 47.891 1.00 5.37 134 GLY B N 1
ATOM 2500 C CA . GLY B 1 134 ? 24.125 14.995 47.714 1.00 5.49 134 GLY B CA 1
ATOM 2501 C C . GLY B 1 134 ? 24.005 15.887 48.903 1.00 5.55 134 GLY B C 1
ATOM 2502 O O . GLY B 1 134 ? 24.070 17.114 48.766 1.00 5.60 134 GLY B O 1
ATOM 2503 N N . THR B 1 135 ? 23.766 15.324 50.082 1.00 5.43 135 THR B N 1
ATOM 2504 C CA . THR B 1 135 ? 23.766 16.156 51.289 1.00 5.46 135 THR B CA 1
ATOM 2505 C C . THR B 1 135 ? 25.164 16.627 51.635 1.00 5.77 135 THR B C 1
ATOM 2506 O O . THR B 1 135 ? 26.164 16.043 51.169 1.00 5.83 135 THR B O 1
ATOM 2510 N N . VAL B 1 136 ? 25.244 17.682 52.413 1.00 5.87 136 VAL B N 1
ATOM 2511 C CA . VAL B 1 136 ? 26.495 18.200 52.911 1.00 6.03 136 VAL B CA 1
ATOM 2512 C C . VAL B 1 136 ? 26.592 17.658 54.336 1.00 6.06 136 VAL B C 1
ATOM 2513 O O . VAL B 1 136 ? 25.951 18.186 55.258 1.00 5.67 136 VAL B O 1
ATOM 2533 N N . SER B 1 139 ? 30.246 15.377 60.045 1.00 8.84 139 SER B N 1
ATOM 2534 C CA . SER B 1 139 ? 30.880 14.193 60.602 1.00 9.92 139 SER B CA 1
ATOM 2535 C C . SER B 1 139 ? 31.195 14.302 62.093 1.00 10.86 139 SER B C 1
ATOM 2536 O O . SER B 1 139 ? 31.160 13.281 62.787 1.00 12.66 139 SER B O 1
ATOM 2547 N N . PRO B 1 141 ? 30.510 16.118 65.897 1.00 10.43 141 PRO B N 1
ATOM 2548 C CA . PRO B 1 141 ? 31.156 15.090 66.707 1.00 9.97 141 PRO B CA 1
ATOM 2549 C C . PRO B 1 141 ? 30.394 13.829 66.373 1.00 9.14 141 PRO B C 1
ATOM 2550 O O . PRO B 1 141 ? 29.199 13.868 66.026 1.00 9.06 141 PRO B O 1
ATOM 2554 N N . GLU B 1 142 ? 31.067 12.708 66.462 1.00 8.75 142 GLU B N 1
ATOM 2555 C CA . GLU B 1 142 ? 30.396 11.416 66.415 1.00 8.73 142 GLU B CA 1
ATOM 2556 C C . GLU B 1 142 ? 29.469 11.291 67.617 1.00 8.46 142 GLU B C 1
ATOM 2557 O O . GLU B 1 142 ? 29.806 11.806 68.679 1.00 9.82 142 GLU B O 1
ATOM 2563 N N . ALA B 1 143 ? 28.311 10.668 67.414 1.00 7.72 143 ALA B N 1
ATOM 2564 C CA . ALA B 1 143 ? 27.347 10.530 68.501 1.00 7.40 143 ALA B CA 1
ATOM 2565 C C . ALA B 1 143 ? 26.763 9.127 68.482 1.00 6.92 143 ALA B C 1
ATOM 2566 O O . ALA B 1 143 ? 25.640 8.917 68.035 1.00 7.17 143 ALA B O 1
ATOM 2568 N N . TYR B 1 144 ? 27.555 8.178 68.985 1.00 6.85 144 TYR B N 1
ATOM 2569 C CA . TYR B 1 144 ? 27.140 6.783 69.090 1.00 6.88 144 TYR B CA 1
ATOM 2570 C C . TYR B 1 144 ? 26.574 6.543 70.489 1.00 7.11 144 TYR B C 1
ATOM 2571 O O . TYR B 1 144 ? 27.287 6.222 71.426 1.00 8.09 144 TYR B O 1
ATOM 2580 N N . ILE B 1 145 ? 25.288 6.769 70.640 1.00 6.85 145 ILE B N 1
ATOM 2581 C CA . ILE B 1 145 ? 24.728 6.924 71.993 1.00 6.90 145 ILE B CA 1
ATOM 2582 C C . ILE B 1 145 ? 24.259 5.593 72.546 1.00 7.01 145 ILE B C 1
ATOM 2583 O O . ILE B 1 145 ? 23.326 4.965 72.017 1.00 6.94 145 ILE B O 1
ATOM 2588 N N . GLN B 1 146 ? 24.858 5.125 73.617 1.00 7.25 146 GLN B N 1
ATOM 2589 C CA . GLN B 1 146 ? 24.256 4.033 74.365 1.00 7.65 146 GLN B CA 1
ATOM 2590 C C . GLN B 1 146 ? 23.170 4.663 75.227 1.00 7.67 146 GLN B C 1
ATOM 2591 O O . GLN B 1 146 ? 23.446 5.532 76.049 1.00 7.56 146 GLN B O 1
ATOM 2597 N N . TRP B 1 147 ? 21.954 4.189 75.064 1.00 7.54 147 TRP B N 1
ATOM 2598 C CA . TRP B 1 147 ? 20.822 4.720 75.833 1.00 7.98 147 TRP B CA 1
ATOM 2599 C C . TRP B 1 147 ? 20.883 4.277 77.278 1.00 8.94 147 TRP B C 1
ATOM 2600 O O . TRP B 1 147 ? 20.942 3.095 77.556 1.00 9.33 147 TRP B O 1
ATOM 2611 N N . HIS B 1 148 ? 20.805 5.241 78.197 1.00 9.40 148 HIS B N 1
ATOM 2612 C CA . HIS B 1 148 ? 20.650 4.985 79.640 1.00 10.73 148 HIS B CA 1
ATOM 2613 C C . HIS B 1 148 ? 19.430 5.720 80.124 1.00 10.74 148 HIS B C 1
ATOM 2614 O O . HIS B 1 148 ? 19.438 6.953 80.172 1.00 10.35 148 HIS B O 1
ATOM 2621 N N . ALA B 1 149 ? 18.370 4.981 80.444 1.00 11.63 149 ALA B N 1
ATOM 2622 C CA . ALA B 1 149 ? 17.108 5.611 80.816 1.00 12.55 149 ALA B CA 1
ATOM 2623 C C . ALA B 1 149 ? 17.243 6.613 81.961 1.00 13.34 149 ALA B C 1
ATOM 2624 O O . ALA B 1 149 ? 16.578 7.645 81.974 1.00 14.87 149 ALA B O 1
ATOM 2626 N N . GLU B 1 150 ? 18.128 6.326 82.894 1.00 13.52 150 GLU B N 1
ATOM 2627 C CA . GLU B 1 150 ? 18.315 7.171 84.049 1.00 14.70 150 GLU B CA 1
ATOM 2628 C C . GLU B 1 150 ? 18.984 8.498 83.754 1.00 13.38 150 GLU B C 1
ATOM 2629 O O . GLU B 1 150 ? 19.047 9.358 84.632 1.00 14.00 150 GLU B O 1
ATOM 2635 N N . ALA B 1 151 ? 19.474 8.692 82.531 1.00 12.04 151 ALA B N 1
ATOM 2636 C CA . ALA B 1 151 ? 20.110 9.939 82.151 1.00 11.72 151 ALA B CA 1
ATOM 2637 C C . ALA B 1 151 ? 19.103 10.993 81.680 1.00 11.78 151 ALA B C 1
ATOM 2638 O O . ALA B 1 151 ? 19.492 12.132 81.448 1.00 11.93 151 ALA B O 1
ATOM 2640 N N . TYR B 1 152 ? 17.837 10.603 81.499 1.00 11.97 152 TYR B N 1
ATOM 2641 C CA . TYR B 1 152 ? 16.808 11.462 80.916 1.00 12.83 152 TYR B CA 1
ATOM 2642 C C . TYR B 1 152 ? 15.571 11.515 81.810 1.00 14.51 152 TYR B C 1
ATOM 2643 O O . TYR B 1 152 ? 15.261 10.548 82.504 1.00 16.32 152 TYR B O 1
ATOM 2652 N N . ALA B 1 153 ? 14.865 12.643 81.771 1.00 16.30 153 ALA B N 1
ATOM 2653 C CA . ALA B 1 153 ? 13.564 12.807 82.427 1.00 17.49 153 ALA B CA 1
ATOM 2654 C C . ALA B 1 153 ? 12.416 12.606 81.454 1.00 17.84 153 ALA B C 1
ATOM 2655 O O . ALA B 1 153 ? 12.588 12.630 80.236 1.00 18.92 153 ALA B O 1
ATOM 2657 N N . ALA B 1 154 ? 11.205 12.474 82.014 1.00 20.34 154 ALA B N 1
ATOM 2658 C CA . ALA B 1 154 ? 10.008 12.240 81.204 1.00 20.74 154 ALA B CA 1
ATOM 2659 C C . ALA B 1 154 ? 9.699 13.365 80.224 1.00 21.23 154 ALA B C 1
ATOM 2660 O O . ALA B 1 154 ? 9.095 13.125 79.191 1.00 23.58 154 ALA B O 1
ATOM 2662 N N . ASP B 1 155 ? 10.122 14.584 80.535 1.00 20.18 155 ASP B N 1
ATOM 2663 C CA . ASP B 1 155 ? 9.867 15.727 79.658 1.00 20.24 155 ASP B CA 1
ATOM 2664 C C . ASP B 1 155 ? 10.937 15.907 78.574 1.00 18.74 155 ASP B C 1
ATOM 2665 O O . ASP B 1 155 ? 10.917 16.908 77.824 1.00 20.27 155 ASP B O 1
ATOM 2670 N N . GLY B 1 156 ? 11.871 14.953 78.487 1.00 17.92 156 GLY B N 1
ATOM 2671 C CA . GLY B 1 156 ? 12.975 15.056 77.524 1.00 15.99 156 GLY B CA 1
ATOM 2672 C C . GLY B 1 156 ? 14.225 15.772 78.011 1.00 14.46 156 GLY B C 1
ATOM 2673 O O . GLY B 1 156 ? 15.211 15.858 77.297 1.00 14.05 156 GLY B O 1
ATOM 2674 N N . SER B 1 157 ? 14.181 16.317 79.212 1.00 13.46 157 SER B N 1
ATOM 2675 C CA . SER B 1 157 ? 15.363 16.912 79.827 1.00 13.20 157 SER B CA 1
ATOM 2676 C C . SER B 1 157 ? 16.463 15.871 80.016 1.00 12.76 157 SER B C 1
ATOM 2677 O O . SER B 1 157 ? 16.166 14.690 80.226 1.00 12.65 157 SER B O 1
ATOM 2680 N N . VAL B 1 158 ? 17.712 16.308 79.958 1.00 11.79 158 VAL B N 1
ATOM 2681 C CA . VAL B 1 158 ? 18.845 15.426 80.203 1.00 12.14 158 VAL B CA 1
ATOM 2682 C C . VAL B 1 158 ? 19.318 15.699 81.620 1.00 12.88 158 VAL B C 1
ATOM 2683 O O . VAL B 1 158 ? 19.828 16.765 81.936 1.00 13.20 158 VAL B O 1
ATOM 2687 N N . THR B 1 159 ? 19.104 14.733 82.489 1.00 13.51 159 THR B N 1
ATOM 2688 C CA . THR B 1 159 ? 19.447 14.895 83.893 1.00 14.61 159 THR B CA 1
ATOM 2689 C C . THR B 1 159 ? 20.913 14.608 84.187 1.00 14.39 159 THR B C 1
ATOM 2690 O O . THR B 1 159 ? 21.452 15.140 85.156 1.00 16.37 159 THR B O 1
ATOM 2694 N N . ASP B 1 160 ? 21.552 13.771 83.378 1.00 13.12 160 ASP B N 1
ATOM 2695 C CA . ASP B 1 160 ? 22.963 13.434 83.561 1.00 13.23 160 ASP B CA 1
ATOM 2696 C C . ASP B 1 160 ? 23.830 14.488 82.909 1.00 13.28 160 ASP B C 1
ATOM 2697 O O . ASP B 1 160 ? 23.765 14.683 81.690 1.00 12.06 160 ASP B O 1
ATOM 2702 N N . GLU B 1 161 ? 24.696 15.124 83.688 1.00 14.01 161 GLU B N 1
ATOM 2703 C CA . GLU B 1 161 ? 25.458 16.265 83.181 1.00 14.74 161 GLU B CA 1
ATOM 2704 C C . GLU B 1 161 ? 26.400 15.891 82.051 1.00 13.81 161 GLU B C 1
ATOM 2705 O O . GLU B 1 161 ? 26.500 16.616 81.071 1.00 12.46 161 GLU B O 1
ATOM 2715 N N . LYS B 1 162 ? 27.079 14.749 82.140 1.00 13.23 162 LYS B N 1
ATOM 2716 C CA . LYS B 1 162 ? 28.018 14.359 81.083 1.00 13.69 162 LYS B CA 1
ATOM 2717 C C . LYS B 1 162 ? 27.277 14.129 79.770 1.00 11.90 162 LYS B C 1
ATOM 2718 O O . LYS B 1 162 ? 27.703 14.563 78.717 1.00 11.17 162 LYS B O 1
ATOM 2728 N N . THR B 1 163 ? 26.128 13.498 79.866 1.00 10.61 163 THR B N 1
ATOM 2729 C CA . THR B 1 163 ? 25.329 13.218 78.681 1.00 9.83 163 THR B CA 1
ATOM 2730 C C . THR B 1 163 ? 24.775 14.508 78.083 1.00 9.18 163 THR B C 1
ATOM 2731 O O . THR B 1 163 ? 24.814 14.710 76.871 1.00 8.35 163 THR B O 1
ATOM 2735 N N . ALA B 1 164 ? 24.339 15.422 78.944 1.00 9.12 164 ALA B N 1
ATOM 2736 C CA . ALA B 1 164 ? 23.825 16.691 78.466 1.00 9.40 164 ALA B CA 1
ATOM 2737 C C . ALA B 1 164 ? 24.914 17.455 77.723 1.00 9.62 164 ALA B C 1
ATOM 2738 O O . ALA B 1 164 ? 24.646 18.038 76.645 1.00 9.31 164 ALA B O 1
ATOM 2740 N N . LYS B 1 165 ? 26.132 17.511 78.296 1.00 10.64 165 LYS B N 1
ATOM 2741 C CA . LYS B 1 165 ? 27.244 18.210 77.626 1.00 11.51 165 LYS B CA 1
ATOM 2742 C C . LYS B 1 165 ? 27.521 17.610 76.250 1.00 10.58 165 LYS B C 1
ATOM 2743 O O . LYS B 1 165 ? 27.741 18.333 75.268 1.00 9.91 165 LYS B O 1
ATOM 2753 N N . PHE B 1 166 ? 27.493 16.294 76.175 1.00 9.95 166 PHE B N 1
ATOM 2754 C CA . PHE B 1 166 ? 27.801 15.598 74.928 1.00 10.33 166 PHE B CA 1
ATOM 2755 C C . PHE B 1 166 ? 26.754 15.926 73.867 1.00 9.54 166 PHE B C 1
ATOM 2756 O O . PHE B 1 166 ? 27.097 16.301 72.732 1.00 9.34 166 PHE B O 1
ATOM 2764 N N . LEU B 1 167 ? 25.484 15.755 74.224 1.00 8.91 167 LEU B N 1
ATOM 2765 C CA . LEU B 1 167 ? 24.402 16.031 73.279 1.00 8.60 167 LEU B CA 1
ATOM 2766 C C . LEU B 1 167 ? 24.340 17.496 72.914 1.00 8.53 167 LEU B C 1
ATOM 2767 O O . LEU B 1 167 ? 24.051 17.867 71.764 1.00 8.51 167 LEU B O 1
ATOM 2772 N N . GLN B 1 168 ? 24.597 18.366 73.881 1.00 8.75 168 GLN B N 1
ATOM 2773 C CA . GLN B 1 168 ? 24.607 19.780 73.555 1.00 9.00 168 GLN B CA 1
ATOM 2774 C C . GLN B 1 168 ? 25.707 20.075 72.530 1.00 8.73 168 GLN B C 1
ATOM 2775 O O . GLN B 1 168 ? 25.552 20.938 71.661 1.00 8.98 168 GLN B O 1
ATOM 2781 N N . GLY B 1 169 ? 26.834 19.383 72.643 1.00 8.43 169 GLY B N 1
ATOM 2782 C CA . GLY B 1 169 ? 27.944 19.577 71.725 1.00 8.20 169 GLY B CA 1
ATOM 2783 C C . GLY B 1 169 ? 27.534 19.182 70.308 1.00 7.99 169 GLY B C 1
ATOM 2784 O O . GLY B 1 169 ? 27.890 19.856 69.326 1.00 8.39 169 GLY B O 1
ATOM 2785 N N . PHE B 1 170 ? 26.768 18.111 70.197 1.00 7.45 170 PHE B N 1
ATOM 2786 C CA . PHE B 1 170 ? 26.259 17.705 68.892 1.00 7.29 170 PHE B CA 1
ATOM 2787 C C . PHE B 1 170 ? 25.292 18.753 68.341 1.00 7.39 170 PHE B C 1
ATOM 2788 O O . PHE B 1 170 ? 25.394 19.150 67.191 1.00 7.35 170 PHE B O 1
ATOM 2796 N N . VAL B 1 171 ? 24.377 19.240 69.167 1.00 7.41 171 VAL B N 1
ATOM 2797 C CA . VAL B 1 171 ? 23.409 20.251 68.707 1.00 7.42 171 VAL B CA 1
ATOM 2798 C C . VAL B 1 171 ? 24.148 21.517 68.265 1.00 7.42 171 VAL B C 1
ATOM 2799 O O . VAL B 1 171 ? 23.852 22.088 67.212 1.00 7.34 171 VAL B O 1
ATOM 2803 N N . ASP B 1 172 ? 25.055 22.000 69.101 1.00 7.55 172 ASP B N 1
ATOM 2804 C CA . ASP B 1 172 ? 25.801 23.221 68.784 1.00 7.88 172 ASP B CA 1
ATOM 2805 C C . ASP B 1 172 ? 26.559 23.064 67.459 1.00 7.53 172 ASP B C 1
ATOM 2806 O O . ASP B 1 172 ? 26.555 23.969 66.623 1.00 7.41 172 ASP B O 1
ATOM 2811 N N . ALA B 1 173 ? 27.171 21.904 67.256 1.00 7.50 173 ALA B N 1
ATOM 2812 C CA . ALA B 1 173 ? 27.900 21.656 66.033 1.00 7.43 173 ALA B CA 1
ATOM 2813 C C . ALA B 1 173 ? 26.974 21.651 64.844 1.00 7.03 173 ALA B C 1
ATOM 2814 O O . ALA B 1 173 ? 27.297 22.166 63.785 1.00 7.27 173 ALA B O 1
ATOM 2816 N N . PHE B 1 174 ? 25.800 21.072 64.990 1.00 7.09 174 PHE B N 1
ATOM 2817 C CA . PHE B 1 174 ? 24.853 21.017 63.888 1.00 7.08 174 PHE B CA 1
ATOM 2818 C C . PHE B 1 174 ? 24.329 22.402 63.522 1.00 7.28 174 PHE B C 1
ATOM 2819 O O . PHE B 1 174 ? 24.262 22.762 62.369 1.00 7.46 174 PHE B O 1
ATOM 2827 N N . VAL B 1 175 ? 24.037 23.223 64.522 1.00 7.43 175 VAL B N 1
ATOM 2828 C CA . VAL B 1 175 ? 23.618 24.603 64.266 1.00 8.03 175 VAL B CA 1
ATOM 2829 C C . VAL B 1 175 ? 24.705 25.322 63.450 1.00 8.40 175 VAL B C 1
ATOM 2830 O O . VAL B 1 175 ? 24.419 25.950 62.451 1.00 8.35 175 VAL B O 1
ATOM 2834 N N . ASP B 1 176 ? 25.955 25.172 63.868 1.00 8.60 176 ASP B N 1
ATOM 2835 C CA . ASP B 1 176 ? 27.048 25.856 63.204 1.00 9.68 176 ASP B CA 1
ATOM 2836 C C . ASP B 1 176 ? 27.242 25.302 61.784 1.00 8.89 176 ASP B C 1
ATOM 2837 O O . ASP B 1 176 ? 27.505 26.041 60.834 1.00 8.67 176 ASP B O 1
ATOM 2842 N N . TRP B 1 177 ? 27.047 23.998 61.646 1.00 8.06 177 TRP B N 1
ATOM 2843 C CA . TRP B 1 177 ? 27.204 23.332 60.367 1.00 7.97 177 TRP B CA 1
ATOM 2844 C C . TRP B 1 177 ? 26.190 23.861 59.367 1.00 7.68 177 TRP B C 1
ATOM 2845 O O . TRP B 1 177 ? 26.524 24.148 58.214 1.00 7.63 177 TRP B O 1
ATOM 2856 N N . ILE B 1 178 ? 24.961 23.992 59.815 1.00 7.99 178 ILE B N 1
ATOM 2857 C CA . ILE B 1 178 ? 23.911 24.488 58.947 1.00 8.44 178 ILE B CA 1
ATOM 2858 C C . ILE B 1 178 ? 24.223 25.929 58.526 1.00 9.48 178 ILE B C 1
ATOM 2859 O O . ILE B 1 178 ? 24.053 26.292 57.361 1.00 9.12 178 ILE B O 1
ATOM 2864 N N . GLU B 1 179 ? 24.622 26.759 59.491 1.00 10.53 179 GLU B N 1
ATOM 2865 C CA . GLU B 1 179 ? 24.966 28.157 59.174 1.00 12.00 179 GLU B CA 1
ATOM 2866 C C . GLU B 1 179 ? 26.076 28.262 58.139 1.00 11.76 179 GLU B C 1
ATOM 2867 O O . GLU B 1 179 ? 26.009 29.088 57.254 1.00 12.62 179 GLU B O 1
ATOM 2873 N N . LYS B 1 180 ? 27.107 27.443 58.278 1.00 10.85 180 LYS B N 1
ATOM 2874 C CA . LYS B 1 180 ? 28.273 27.531 57.416 1.00 11.68 180 LYS B CA 1
ATOM 2875 C C . LYS B 1 180 ? 28.008 26.877 56.059 1.00 11.29 180 LYS B C 1
ATOM 2876 O O . LYS B 1 180 ? 28.441 27.423 55.031 1.00 11.54 180 LYS B O 1
ATOM 2885 N N . HIS B 1 181 ? 27.316 25.743 56.034 1.00 10.57 181 HIS B N 1
ATOM 2886 C CA . HIS B 1 181 ? 27.257 24.918 54.823 1.00 10.69 181 HIS B CA 1
ATOM 2887 C C . HIS B 1 181 ? 25.927 24.895 54.119 1.00 12.29 181 HIS B C 1
ATOM 2888 O O . HIS B 1 181 ? 25.817 24.257 53.086 1.00 13.21 181 HIS B O 1
ATOM 2895 N N . GLY B 1 182 ? 24.930 25.572 54.662 1.00 13.16 182 GLY B N 1
ATOM 2896 C CA . GLY B 1 182 ? 23.619 25.654 54.048 1.00 15.25 182 GLY B CA 1
ATOM 2897 C C . GLY B 1 182 ? 23.613 26.633 52.911 1.00 18.27 182 GLY B C 1
ATOM 2898 O O . GLY B 1 182 ? 24.582 27.362 52.677 1.00 18.76 182 GLY B O 1
ATOM 2899 N N . LEU B 1 183 ? 22.518 26.640 52.173 1.00 19.84 183 LEU B N 1
ATOM 2900 C CA . LEU B 1 183 ? 22.375 27.587 51.065 1.00 23.72 183 LEU B CA 1
ATOM 2901 C C . LEU B 1 183 ? 22.369 29.026 51.573 1.00 26.24 183 LEU B C 1
ATOM 2902 O O . LEU B 1 183 ? 21.658 29.350 52.535 1.00 30.94 183 LEU B O 1
#

CATH classification: 3.40.50.360

Foldseek 3Di:
DFEEEEAQDDDDVDPLVLCLLLCVLCPPLYDYDYQPPVPDDQDDPVCVVPPDPSLVVNLVRLLPGLAYEYEFADDPLATPVVVSSQVSQCDDPVRRSQAQHAYDYAYADLDPQLRVSHRVVVVVSSVVSHYDDVHHSYNDDPVQADPNSHGNNPVVSVVSSVVSVVSSVRSVVRTD/DFEEEEEQDDDDVDPLVLCLLLCVLCPPLYDYDYLPVVVDDQDDPVCVVPPDPSLVVLLVRLLPGLAYEYEFADDPLATPVVVSSCVSQCDDPVRRSLAQHAYDYAYADLDPQLRVSRRVVVVVSSVVSHYDDVHHSYNDDPVQADPSSHGNNPVVSVVSSVVSVVSSVRSVVRTD

Nearest PDB structures (foldseek):
  3u7r-assembly1_A  TM=1.004E+00  e=1.195E-32  Paracoccus denitrificans PD1222
  4hs4-assembly1_G-1  TM=8.754E-01  e=8.273E-14  Novacetimonas hansenii ATCC 23769
  1x77-assembly1_B  TM=8.590E-01  e=6.486E-14  Pseudomonas aeruginosa PAO1
  4h6p-assembly1_A  TM=8.692E-01  e=2.969E-13  Novacetimonas hansenii ATCC 23769
  3fvw-assembly1_A  TM=8.096E-01  e=4.631E-11  Streptococcus mutans